Protein AF-A0A9P8PAL3-F1 (afdb_monomer)

Solvent-accessible surface area (backbone atoms only — not comparable to full-atom values): 11537 Å² total; per-residue (Å²): 119,68,70,62,53,53,51,51,52,53,50,53,52,49,52,54,52,50,57,54,46,51,50,51,43,52,73,67,60,60,75,54,56,71,68,57,58,47,66,70,38,88,43,77,62,54,35,51,52,51,54,45,50,53,52,44,52,53,52,49,54,52,50,51,50,33,51,74,74,56,79,32,81,82,66,77,48,72,63,56,58,52,51,52,49,45,50,52,51,50,52,50,51,54,49,52,50,49,45,65,73,63,59,70,60,51,68,70,56,55,50,52,51,48,52,50,50,49,33,71,76,64,38,94,79,68,70,67,93,69,55,70,74,80,64,69,82,70,77,81,74,82,73,91,73,83,87,84,90,81,91,80,84,84,83,88,81,81,80,76,85,85,83,79,89,78,79,90,80,80,91,76,86,77,84,78,81,88,83,136

Mean predicted aligned error: 18.33 Å

Foldseek 3Di:
DVVVVVVVVVVVVVVVVVVVVVCCCVVPVVPDDLVVLLVPDPDPLSNLVSVLVVLQVVLVVVVVVCVVVVVCPPVPDCSVVSNVVSVVSVVVSVVVVVCVVVVPPPVVNVVVVVVVVCCVVVNPPDDPPDPPVVVPPDPPPPPPDDDDDDDDDDDDDDDDDDDDDDDDDDDDDDDDDDDD

Organism: NCBI:txid1378263

InterPro domains:
  IPR007146 Sas10/Utp3/C1D [PF04000] (6-92)
  IPR011082 Exosome-associated factor Rrp47/DNA strand repair C1D [PTHR15341] (1-173)

Structure (mmCIF, N/CA/C/O backbone):
data_AF-A0A9P8PAL3-F1
#
_entry.id   AF-A0A9P8PAL3-F1
#
loop_
_atom_site.group_PDB
_atom_site.id
_atom_site.type_symbol
_atom_site.label_atom_id
_atom_site.label_alt_id
_atom_site.label_comp_id
_atom_site.label_asym_id
_atom_site.label_entity_id
_atom_site.label_seq_id
_atom_site.pdbx_PDB_ins_code
_atom_site.Cartn_x
_atom_site.Cartn_y
_atom_site.Cartn_z
_atom_site.occupancy
_atom_site.B_iso_or_equiv
_atom_site.auth_seq_id
_atom_site.auth_comp_id
_atom_site.auth_asym_id
_atom_site.auth_atom_id
_atom_site.pdbx_PDB_model_num
ATOM 1 N N . MET A 1 1 ? -8.797 0.673 37.816 1.00 59.16 1 MET A N 1
ATOM 2 C CA . MET A 1 1 ? -8.579 2.055 37.326 1.00 59.16 1 MET A CA 1
ATOM 3 C C . MET A 1 1 ? -7.405 2.138 36.347 1.00 59.16 1 MET A C 1
ATOM 5 O O . MET A 1 1 ? -7.424 3.011 35.492 1.00 59.16 1 MET A O 1
ATOM 9 N N . ASP A 1 2 ? -6.435 1.217 36.385 1.00 72.19 2 ASP A N 1
ATOM 10 C CA . ASP A 1 2 ? -5.271 1.261 35.479 1.00 72.19 2 ASP A CA 1
ATOM 11 C C . ASP A 1 2 ? -5.587 0.936 34.008 1.00 72.19 2 ASP A C 1
ATOM 13 O O . ASP A 1 2 ? -5.023 1.546 33.100 1.00 72.19 2 ASP A O 1
ATOM 17 N N . GLU A 1 3 ? -6.542 0.038 33.745 1.00 82.31 3 GLU A N 1
ATOM 18 C CA . GLU A 1 3 ? -6.944 -0.328 32.375 1.00 82.31 3 GLU A CA 1
ATOM 19 C C . GLU A 1 3 ? -7.619 0.822 31.617 1.00 82.31 3 GLU A C 1
ATOM 21 O O . GLU A 1 3 ? -7.466 0.963 30.407 1.00 82.31 3 GLU A O 1
ATOM 26 N N . THR A 1 4 ? -8.340 1.701 32.314 1.00 90.69 4 THR A N 1
ATOM 27 C CA . THR A 1 4 ? -8.970 2.858 31.667 1.00 90.69 4 THR A CA 1
ATOM 28 C C . THR A 1 4 ? -7.939 3.905 31.257 1.00 90.69 4 THR A C 1
ATOM 30 O O . THR A 1 4 ? -8.101 4.560 30.230 1.00 90.69 4 THR A O 1
ATOM 33 N N . GLU A 1 5 ? -6.855 4.044 32.019 1.00 93.00 5 GLU A N 1
ATOM 34 C CA . GLU A 1 5 ? -5.775 4.979 31.700 1.00 93.00 5 GLU A CA 1
ATOM 35 C C . GLU A 1 5 ? -4.904 4.480 30.541 1.00 93.00 5 GLU A C 1
ATOM 37 O O . GLU A 1 5 ? -4.492 5.272 29.690 1.00 93.00 5 GLU A O 1
ATOM 42 N N . SER A 1 6 ? -4.664 3.169 30.437 1.00 92.44 6 SER A N 1
ATOM 43 C CA . SER A 1 6 ? -3.950 2.598 29.288 1.00 92.44 6 SER A CA 1
ATOM 44 C C . SER A 1 6 ? -4.743 2.751 27.985 1.00 92.44 6 SER A C 1
ATOM 46 O O . SER A 1 6 ? -4.180 3.166 26.969 1.00 92.44 6 SER A O 1
ATOM 48 N N . VAL A 1 7 ? -6.060 2.520 28.019 1.00 92.38 7 VAL A N 1
ATOM 49 C CA . VAL A 1 7 ? -6.948 2.719 26.861 1.00 92.38 7 VAL A CA 1
ATOM 50 C C . VAL A 1 7 ? -6.975 4.184 26.422 1.00 92.38 7 VAL A C 1
ATOM 52 O O . VAL A 1 7 ? -6.843 4.462 25.229 1.00 92.38 7 VAL A O 1
ATOM 55 N N . LYS A 1 8 ? -7.067 5.139 27.359 1.00 93.62 8 LYS A N 1
ATOM 56 C CA . LYS A 1 8 ? -7.008 6.578 27.038 1.00 93.62 8 LYS A CA 1
ATOM 57 C C . LYS A 1 8 ? -5.701 6.964 26.345 1.00 93.62 8 LYS A C 1
ATOM 59 O O . LYS A 1 8 ? -5.730 7.723 25.378 1.00 93.62 8 LYS A O 1
ATOM 64 N N . LYS A 1 9 ? -4.561 6.425 26.794 1.00 95.38 9 LYS A N 1
ATOM 65 C CA . LYS A 1 9 ? -3.254 6.668 26.157 1.00 95.38 9 LYS A CA 1
ATOM 66 C C . LYS A 1 9 ? -3.204 6.133 24.726 1.00 95.38 9 LYS A C 1
ATOM 68 O O . LYS A 1 9 ? -2.726 6.834 23.836 1.00 95.38 9 LYS A O 1
ATOM 73 N N . LEU A 1 10 ? -3.724 4.926 24.490 1.00 93.12 10 LEU A N 1
ATOM 74 C CA . LEU A 1 10 ? -3.817 4.349 23.144 1.00 93.12 10 LEU A CA 1
ATOM 75 C C . LEU A 1 10 ? -4.715 5.187 22.231 1.00 93.12 10 LEU A C 1
ATOM 77 O O . LEU A 1 10 ? -4.342 5.452 21.090 1.00 93.12 10 LEU A O 1
ATOM 81 N N . LEU A 1 11 ? -5.857 5.655 22.739 1.00 93.31 11 LEU A N 1
ATOM 82 C CA . LEU A 1 11 ? -6.771 6.510 21.984 1.00 93.31 11 LEU A CA 1
ATOM 83 C C . LEU A 1 11 ? -6.125 7.853 21.622 1.00 93.31 11 LEU A C 1
ATOM 85 O O . LEU A 1 11 ? -6.210 8.280 20.474 1.00 93.31 11 LEU A O 1
ATOM 89 N N . ALA A 1 12 ? -5.431 8.488 22.571 1.00 95.50 12 ALA A N 1
ATOM 90 C CA . ALA A 1 12 ? -4.701 9.729 22.322 1.00 95.50 12 ALA A CA 1
ATOM 91 C C . ALA A 1 12 ? -3.599 9.538 21.265 1.00 95.50 12 ALA A C 1
ATOM 93 O O . ALA A 1 12 ? -3.444 10.367 20.369 1.00 95.50 12 ALA A O 1
ATOM 94 N N . SER A 1 13 ? -2.867 8.420 21.330 1.00 95.81 13 SER A N 1
ATOM 95 C CA . SER A 1 13 ? -1.859 8.071 20.325 1.00 95.81 13 SER A CA 1
ATOM 96 C C . SER A 1 13 ? -2.473 7.829 18.946 1.00 95.81 13 SER A C 1
ATOM 98 O O . SER A 1 13 ? -1.900 8.260 17.948 1.00 95.81 13 SER A O 1
ATOM 100 N N . LEU A 1 14 ? -3.617 7.140 18.877 1.00 92.94 14 LEU A N 1
ATOM 101 C CA . LEU A 1 14 ? -4.313 6.869 17.621 1.00 92.94 14 LEU A CA 1
ATOM 102 C C . LEU A 1 14 ? -4.843 8.161 16.995 1.00 92.94 14 LEU A C 1
ATOM 104 O O . LEU A 1 14 ? -4.612 8.383 15.812 1.00 92.94 14 LEU A O 1
ATOM 108 N N . SER A 1 15 ? -5.493 9.021 17.785 1.00 94.81 15 SER A N 1
ATOM 109 C CA . SER A 1 15 ? -5.998 10.321 17.323 1.00 94.81 15 SER A CA 1
ATOM 110 C C . SER A 1 15 ? -4.875 11.156 16.722 1.00 94.81 15 SER A C 1
ATOM 112 O O . SER A 1 15 ? -4.973 11.578 15.577 1.00 94.81 15 SER A O 1
ATOM 114 N N . ARG A 1 16 ? -3.758 11.298 17.448 1.00 96.62 16 ARG A N 1
ATOM 115 C CA . ARG A 1 16 ? -2.595 12.039 16.954 1.00 96.62 16 ARG A CA 1
ATOM 116 C C . ARG A 1 16 ? -2.033 11.438 15.665 1.00 96.62 16 ARG A C 1
ATOM 118 O O . ARG A 1 16 ? -1.693 12.172 14.746 1.00 96.62 16 ARG A O 1
ATOM 125 N N . GLY A 1 17 ? -1.952 10.109 15.588 1.00 94.56 17 GLY A N 1
ATOM 126 C CA . GLY A 1 17 ? -1.498 9.417 14.383 1.00 94.56 17 GLY A CA 1
ATOM 127 C C . GLY A 1 17 ? -2.410 9.651 13.174 1.00 94.56 17 GLY A C 1
ATOM 128 O O . GLY A 1 17 ? -1.910 9.802 12.062 1.00 94.56 17 GLY A O 1
ATOM 129 N N . ILE A 1 18 ? -3.729 9.716 13.383 1.00 93.94 18 ILE A N 1
ATOM 130 C CA . ILE A 1 18 ? -4.704 10.035 12.331 1.00 93.94 18 ILE A CA 1
ATOM 131 C C . ILE A 1 18 ? -4.575 11.500 11.900 1.00 93.94 18 ILE A C 1
ATOM 133 O O . ILE A 1 18 ? -4.527 11.753 10.700 1.00 93.94 18 ILE A O 1
ATOM 137 N N . ASP A 1 19 ? -4.442 12.440 12.841 1.00 95.06 19 ASP A N 1
ATOM 138 C CA . ASP A 1 19 ? -4.274 13.869 12.535 1.00 95.06 19 ASP A CA 1
ATOM 139 C C . ASP A 1 19 ? -3.008 14.127 11.703 1.00 95.06 19 ASP A C 1
ATOM 141 O O . ASP A 1 19 ? -3.013 14.910 10.750 1.00 95.06 19 ASP A O 1
ATOM 145 N N . ASP A 1 20 ? -1.903 13.465 12.050 1.00 94.50 20 ASP A N 1
ATOM 146 C CA . ASP A 1 20 ? -0.639 13.592 11.324 1.00 94.50 20 ASP A CA 1
ATOM 147 C C . ASP A 1 20 ? -0.715 12.921 9.942 1.00 94.50 20 ASP A C 1
ATOM 149 O O . ASP A 1 20 ? -0.230 13.477 8.953 1.00 94.50 20 ASP A O 1
ATOM 153 N N . LEU A 1 21 ? -1.389 11.769 9.835 1.00 92.31 21 LEU A N 1
ATOM 154 C CA . LEU A 1 21 ? -1.635 11.113 8.552 1.00 92.31 21 LEU A CA 1
ATOM 155 C C . LEU A 1 21 ? -2.516 11.969 7.635 1.00 92.31 21 LEU A C 1
ATOM 157 O O . LEU A 1 21 ? -2.213 12.102 6.452 1.00 92.31 21 LEU A O 1
ATOM 161 N N . GLU A 1 22 ? -3.581 12.568 8.166 1.00 91.94 22 GLU A N 1
ATOM 162 C CA . GLU A 1 22 ? -4.486 13.430 7.408 1.00 91.94 22 GLU A CA 1
ATOM 163 C C . GLU A 1 22 ? -3.750 14.639 6.825 1.00 91.94 22 GLU A C 1
ATOM 165 O O . GLU A 1 22 ? -3.942 14.962 5.649 1.00 91.94 22 GLU A O 1
ATOM 170 N N . LYS A 1 23 ? -2.868 15.271 7.612 1.00 92.94 23 LYS A N 1
ATOM 171 C CA . LYS A 1 23 ? -2.018 16.369 7.132 1.00 92.94 23 LYS A CA 1
ATOM 172 C C . LYS A 1 23 ? -1.157 15.918 5.958 1.00 92.94 23 LYS A C 1
ATOM 174 O O . LYS A 1 23 ? -1.263 16.522 4.897 1.00 92.94 23 LYS A O 1
ATOM 179 N N . ASN A 1 24 ? -0.390 14.838 6.123 1.00 90.19 24 ASN A N 1
ATOM 180 C CA . ASN A 1 24 ? 0.538 14.347 5.099 1.00 90.19 24 ASN A CA 1
ATOM 181 C C . ASN A 1 24 ? -0.188 13.916 3.817 1.00 90.19 24 ASN A C 1
ATOM 183 O O . ASN A 1 24 ? 0.227 14.240 2.706 1.00 90.19 24 ASN A O 1
ATOM 187 N N . VAL A 1 25 ? -1.316 13.214 3.950 1.00 88.25 25 VAL A N 1
ATOM 188 C CA . VAL A 1 25 ? -2.098 12.756 2.796 1.00 88.25 25 VAL A CA 1
ATOM 189 C C . VAL A 1 25 ? -2.684 13.945 2.029 1.00 88.25 25 VAL A C 1
ATOM 191 O O . VAL A 1 25 ? -2.614 13.973 0.800 1.00 88.25 25 VAL A O 1
ATOM 194 N N . LYS A 1 26 ? -3.211 14.963 2.719 1.00 87.38 26 LYS A N 1
ATOM 195 C CA . LYS A 1 26 ? -3.712 16.177 2.057 1.00 87.38 26 LYS A CA 1
ATOM 196 C C . LYS A 1 26 ? -2.592 17.003 1.427 1.00 87.38 26 LYS A C 1
ATOM 198 O O . LYS A 1 26 ? -2.783 17.525 0.333 1.00 87.38 26 LYS A O 1
ATOM 203 N N . SER A 1 27 ? -1.454 17.129 2.108 1.00 86.19 27 SER A N 1
ATOM 204 C CA . SER A 1 27 ? -0.353 17.987 1.672 1.00 86.19 27 SER A CA 1
ATOM 205 C C . SER A 1 27 ? 0.543 17.369 0.613 1.00 86.19 27 SER A C 1
ATOM 207 O O . SER A 1 27 ? 1.262 18.119 -0.023 1.00 86.19 27 SER A O 1
ATOM 209 N N . GLU A 1 28 ? 0.557 16.047 0.439 1.00 81.00 28 GLU A N 1
ATOM 210 C CA . GLU A 1 28 ? 1.462 15.383 -0.513 1.00 81.00 28 GLU A CA 1
ATOM 211 C C . GLU A 1 28 ? 0.711 14.535 -1.542 1.00 81.00 28 GLU A C 1
ATOM 213 O O . GLU A 1 28 ? 1.035 14.558 -2.727 1.00 81.00 28 GLU A O 1
ATOM 218 N N . VAL A 1 29 ? -0.312 13.791 -1.112 1.00 78.56 29 VAL A N 1
ATOM 219 C CA . VAL A 1 29 ? -0.959 12.770 -1.952 1.00 78.56 29 VAL A CA 1
ATOM 220 C C . VAL A 1 29 ? -2.131 13.349 -2.744 1.00 78.56 29 VAL A C 1
ATOM 222 O O . VAL A 1 29 ? -2.279 13.035 -3.921 1.00 78.56 29 VAL A O 1
ATOM 225 N N . PHE A 1 30 ? -2.950 14.208 -2.130 1.00 79.75 30 PHE A N 1
ATOM 226 C CA . PHE A 1 30 ? -4.176 14.743 -2.741 1.00 79.75 30 PHE A CA 1
ATOM 227 C C . PHE A 1 30 ? -4.039 16.121 -3.398 1.00 79.75 30 PHE A C 1
ATOM 229 O O . PHE A 1 30 ? -5.047 16.672 -3.835 1.00 79.75 30 PHE A O 1
ATOM 236 N N . ILE A 1 31 ? -2.828 16.679 -3.521 1.00 82.31 31 ILE A N 1
ATOM 237 C CA . ILE A 1 31 ? -2.638 17.944 -4.259 1.00 82.31 31 ILE A CA 1
ATOM 238 C C . ILE A 1 31 ? -3.076 17.781 -5.722 1.00 82.31 31 ILE A C 1
ATOM 240 O O . ILE A 1 31 ? -3.625 18.703 -6.323 1.00 82.31 31 ILE A O 1
ATOM 244 N N . ARG A 1 32 ? -2.816 16.603 -6.296 1.00 82.94 32 ARG A N 1
ATOM 245 C CA . ARG A 1 32 ? -3.013 16.298 -7.713 1.00 82.94 32 ARG A CA 1
ATOM 246 C C . ARG A 1 32 ? -3.673 14.945 -7.890 1.00 82.94 32 ARG A C 1
ATOM 248 O O . ARG A 1 32 ? -3.686 14.105 -6.989 1.00 82.94 32 ARG A O 1
ATOM 255 N N . SER A 1 33 ? -4.224 14.723 -9.078 1.00 87.31 33 SER A N 1
ATOM 256 C CA . SER A 1 33 ? -4.799 13.421 -9.410 1.00 87.31 33 SER A CA 1
ATOM 257 C C . SER A 1 33 ? -3.701 12.362 -9.566 1.00 87.31 33 SER A C 1
ATOM 259 O O . SER A 1 33 ? -2.598 12.653 -10.028 1.00 87.31 33 SER A O 1
ATOM 261 N N . LEU A 1 34 ? -4.012 11.099 -9.255 1.00 86.62 34 LEU A N 1
ATOM 262 C CA . LEU A 1 34 ? -3.090 9.981 -9.498 1.00 86.62 34 LEU A CA 1
ATOM 263 C C . LEU A 1 34 ? -2.631 9.928 -10.965 1.00 86.62 34 LEU A C 1
ATOM 265 O O . LEU A 1 34 ? -1.478 9.611 -11.241 1.00 86.62 34 LEU A O 1
ATOM 269 N N . LEU A 1 35 ? -3.528 10.248 -11.903 1.00 88.12 35 LEU A N 1
ATOM 270 C CA . LEU A 1 35 ? -3.212 10.243 -13.329 1.00 88.12 35 LEU A CA 1
ATOM 271 C C . LEU A 1 35 ? -2.110 11.256 -13.663 1.00 88.12 35 LEU A C 1
ATOM 273 O O . LEU A 1 35 ? -1.214 10.938 -14.438 1.00 88.12 35 LEU A O 1
ATOM 277 N N . GLU A 1 36 ? -2.153 12.436 -13.048 1.00 89.69 36 GLU A N 1
ATOM 278 C CA . GLU A 1 36 ? -1.153 13.490 -13.223 1.00 89.69 36 GLU A CA 1
ATOM 279 C C . GLU A 1 36 ? 0.218 13.043 -12.697 1.00 89.69 36 GLU A C 1
ATOM 281 O O . GLU A 1 36 ? 1.196 13.069 -13.442 1.00 89.69 36 GLU A O 1
ATOM 286 N N . HIS A 1 37 ? 0.277 12.488 -11.481 1.00 87.62 37 HIS A N 1
ATOM 287 C CA . HIS A 1 37 ? 1.521 11.933 -10.929 1.00 87.62 37 HIS A CA 1
ATOM 288 C C . HIS A 1 37 ? 2.111 10.809 -11.799 1.00 87.62 37 HIS A C 1
ATOM 290 O O . HIS A 1 37 ? 3.323 10.721 -11.991 1.00 87.62 37 HIS A O 1
ATOM 296 N N . VAL A 1 38 ? 1.262 9.946 -12.363 1.00 89.88 38 VAL A N 1
ATOM 297 C CA . VAL A 1 38 ? 1.700 8.856 -13.250 1.00 89.88 38 VAL A CA 1
ATOM 298 C C . VAL A 1 38 ? 2.186 9.378 -14.607 1.00 89.88 38 VAL A C 1
ATOM 300 O O . VA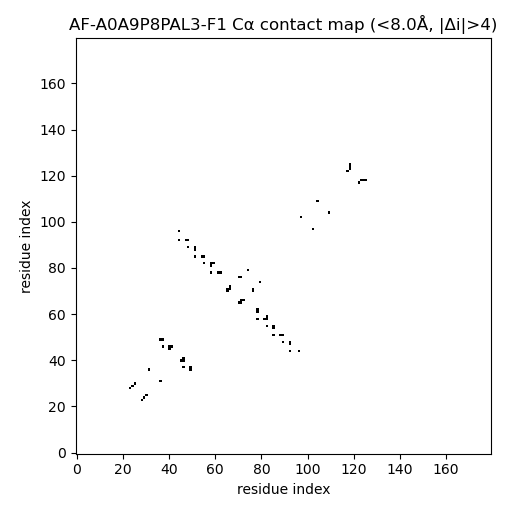L A 1 38 ? 3.052 8.752 -15.224 1.00 89.88 38 VAL A O 1
ATOM 303 N N . GLN A 1 39 ? 1.647 10.497 -15.097 1.00 91.06 39 GLN A N 1
ATOM 304 C CA . GLN A 1 39 ? 2.125 11.128 -16.328 1.00 91.06 39 GLN A CA 1
ATOM 305 C C . GLN A 1 39 ? 3.493 11.791 -16.145 1.00 91.06 39 GLN A C 1
ATOM 307 O O . GLN A 1 39 ? 4.315 11.717 -17.056 1.00 91.06 39 GLN A O 1
ATOM 312 N N . GLU A 1 40 ? 3.762 12.369 -14.973 1.00 89.44 40 GLU A N 1
ATOM 313 C CA . GLU A 1 40 ? 5.055 12.987 -14.642 1.00 89.44 40 GLU A CA 1
ATOM 314 C C . GLU A 1 40 ? 6.172 11.963 -14.379 1.00 89.44 40 GLU A C 1
ATOM 316 O O . GLU A 1 40 ? 7.355 12.272 -14.549 1.00 89.44 40 GLU A O 1
ATOM 321 N N . ALA A 1 41 ? 5.814 10.736 -13.992 1.00 89.25 41 ALA A N 1
ATOM 322 C CA . ALA A 1 41 ? 6.770 9.661 -13.755 1.00 89.25 41 ALA A CA 1
ATOM 323 C C . ALA A 1 41 ? 7.563 9.317 -15.030 1.00 89.25 41 ALA A C 1
ATOM 325 O O . ALA A 1 41 ? 7.009 8.934 -16.069 1.00 89.25 41 ALA A O 1
ATOM 326 N N . LYS A 1 42 ? 8.892 9.412 -14.927 1.00 89.88 42 LYS A N 1
ATOM 327 C CA . LYS A 1 42 ? 9.829 9.317 -16.056 1.00 89.88 42 LYS A CA 1
ATOM 328 C C . LYS A 1 42 ? 10.098 7.875 -16.444 1.00 89.88 42 LYS A C 1
ATOM 330 O O . LYS A 1 42 ? 10.329 7.578 -17.615 1.00 89.88 42 LYS A O 1
ATOM 335 N N . SER A 1 43 ? 10.078 6.972 -15.467 1.00 91.00 43 SER A N 1
ATOM 336 C CA . SER A 1 43 ? 10.345 5.555 -15.688 1.00 91.00 43 SER A CA 1
ATOM 337 C C . SER A 1 43 ? 9.106 4.683 -15.441 1.00 91.00 43 SER A C 1
ATOM 339 O O . SER A 1 43 ? 8.278 4.995 -14.586 1.00 91.00 43 SER A O 1
ATOM 341 N N . PRO A 1 44 ? 8.959 3.547 -16.153 1.00 91.31 44 PRO A N 1
ATOM 342 C CA . PRO A 1 44 ? 7.890 2.586 -15.867 1.00 91.31 44 PRO A CA 1
ATOM 343 C C . PRO A 1 44 ? 7.920 2.071 -14.426 1.00 91.31 44 PRO A C 1
ATOM 345 O O . PRO A 1 44 ? 6.883 1.728 -13.869 1.00 91.31 44 PRO A O 1
ATOM 348 N N . LEU A 1 45 ? 9.108 2.029 -13.826 1.00 91.31 45 LEU A N 1
ATOM 349 C CA . LEU A 1 45 ? 9.303 1.597 -12.453 1.00 91.31 45 LEU A CA 1
ATOM 350 C C . LEU A 1 45 ? 8.738 2.618 -11.455 1.00 91.31 45 LEU A C 1
ATOM 352 O O . LEU A 1 45 ? 7.953 2.235 -10.599 1.00 91.31 45 LEU A O 1
ATOM 356 N N . GLU A 1 46 ? 9.019 3.912 -11.648 1.00 91.44 46 GLU A N 1
ATOM 357 C CA . GLU A 1 46 ? 8.413 4.986 -10.843 1.00 91.44 46 GLU A CA 1
ATOM 358 C C . GLU A 1 46 ? 6.880 4.948 -10.901 1.00 91.44 46 GLU A C 1
ATOM 360 O O . GLU A 1 46 ? 6.212 5.149 -9.889 1.00 91.44 46 GLU A O 1
ATOM 365 N N . LYS A 1 47 ? 6.304 4.633 -12.071 1.00 93.75 47 LYS A N 1
ATOM 366 C CA . LYS A 1 47 ? 4.848 4.456 -12.216 1.00 93.75 47 LYS A CA 1
ATOM 367 C C . LYS A 1 47 ? 4.336 3.304 -11.356 1.00 93.75 47 LYS A C 1
ATOM 369 O O . LYS A 1 47 ? 3.323 3.449 -10.678 1.00 93.75 47 LYS A O 1
ATOM 374 N N . VAL A 1 48 ? 5.024 2.162 -11.385 1.00 94.62 48 VAL A N 1
ATOM 375 C CA . VAL A 1 48 ? 4.670 0.988 -10.573 1.00 94.62 48 VAL A CA 1
ATOM 376 C C . VAL A 1 48 ? 4.764 1.307 -9.082 1.00 94.62 48 VAL A C 1
ATOM 378 O O . VAL A 1 48 ? 3.861 0.933 -8.335 1.00 94.62 48 VAL A O 1
ATOM 381 N N . ASP A 1 49 ? 5.796 2.031 -8.654 1.00 92.50 49 ASP A N 1
ATOM 382 C CA . ASP A 1 49 ? 5.957 2.436 -7.256 1.00 92.50 49 ASP A CA 1
ATOM 383 C C . ASP A 1 49 ? 4.832 3.366 -6.801 1.00 92.50 49 ASP A C 1
ATOM 385 O O . ASP A 1 49 ? 4.243 3.144 -5.743 1.00 92.50 49 ASP A O 1
ATOM 389 N N . LEU A 1 50 ? 4.453 4.341 -7.631 1.00 92.88 50 LEU A N 1
ATOM 390 C CA . LEU A 1 50 ? 3.283 5.191 -7.401 1.00 92.88 50 LEU A CA 1
ATOM 391 C C . LEU A 1 50 ? 2.005 4.361 -7.212 1.00 92.88 50 LEU A C 1
ATOM 393 O O . LEU A 1 50 ? 1.319 4.516 -6.201 1.00 92.88 50 LEU A O 1
ATOM 397 N N . TYR A 1 51 ? 1.702 3.435 -8.126 1.00 94.19 51 TYR A N 1
ATOM 398 C CA . TYR A 1 51 ? 0.519 2.575 -8.000 1.00 94.19 51 TYR A CA 1
ATOM 399 C C . TYR A 1 51 ? 0.549 1.705 -6.739 1.00 94.19 51 TYR A C 1
ATOM 401 O O . TYR A 1 51 ? -0.463 1.592 -6.044 1.00 94.19 51 TYR A O 1
ATOM 409 N N . ASN A 1 52 ? 1.703 1.118 -6.419 1.00 95.12 52 ASN A N 1
ATOM 410 C CA . ASN A 1 52 ? 1.878 0.297 -5.225 1.00 95.12 52 ASN A CA 1
ATOM 411 C C . ASN A 1 52 ? 1.682 1.112 -3.941 1.00 95.12 52 ASN A C 1
ATOM 413 O O . ASN A 1 52 ? 1.014 0.640 -3.022 1.00 95.12 52 ASN A O 1
ATOM 417 N N . ASN A 1 53 ? 2.210 2.338 -3.889 1.00 92.56 53 ASN A N 1
ATOM 418 C CA . ASN A 1 53 ? 2.064 3.231 -2.742 1.00 92.56 53 ASN A CA 1
ATOM 419 C C . ASN A 1 53 ? 0.600 3.617 -2.517 1.00 92.56 53 ASN A C 1
ATOM 421 O O . ASN A 1 53 ? 0.100 3.504 -1.399 1.00 92.56 53 ASN A O 1
ATOM 425 N N . TYR A 1 54 ? -0.121 3.994 -3.576 1.00 92.81 54 TYR A N 1
ATOM 426 C CA . TYR A 1 54 ? -1.549 4.309 -3.475 1.00 92.81 54 TYR A CA 1
ATOM 427 C C . TYR A 1 54 ? -2.365 3.095 -3.023 1.00 92.81 54 TYR A C 1
ATOM 429 O O . TYR A 1 54 ? -3.176 3.202 -2.101 1.00 92.81 54 TYR A O 1
ATOM 437 N N . ALA A 1 55 ? -2.124 1.924 -3.619 1.00 95.06 55 ALA A N 1
ATOM 438 C CA . ALA A 1 55 ? -2.800 0.691 -3.225 1.00 95.06 55 ALA A CA 1
ATOM 439 C C . ALA A 1 55 ? -2.518 0.328 -1.757 1.00 95.06 55 ALA A C 1
ATOM 441 O O . ALA A 1 55 ? -3.434 -0.067 -1.033 1.00 95.06 55 ALA A O 1
ATOM 442 N N . TYR A 1 56 ? -1.275 0.509 -1.299 1.00 95.06 56 TYR A N 1
ATOM 443 C CA . TYR A 1 56 ? -0.885 0.284 0.090 1.00 95.06 56 TYR A CA 1
ATOM 444 C C . TYR A 1 56 ? -1.610 1.223 1.053 1.00 95.06 56 TYR A C 1
ATOM 446 O O . TYR A 1 56 ? -2.166 0.753 2.046 1.00 95.06 56 TYR A O 1
ATOM 454 N N . VAL A 1 57 ? -1.644 2.526 0.761 1.00 93.06 57 VAL A N 1
ATOM 455 C CA . VAL A 1 57 ? -2.320 3.523 1.605 1.00 93.06 57 VAL A CA 1
ATOM 456 C C . VAL A 1 57 ? -3.812 3.210 1.712 1.00 93.06 57 VAL A C 1
ATOM 458 O O . VAL A 1 57 ? -4.338 3.142 2.820 1.00 93.06 57 VAL A O 1
ATOM 461 N N . ILE A 1 58 ? -4.482 2.935 0.589 1.00 93.81 58 ILE A N 1
ATOM 462 C CA . ILE A 1 58 ? -5.918 2.620 0.568 1.00 93.81 58 ILE A CA 1
ATOM 463 C C . ILE A 1 58 ? -6.211 1.343 1.366 1.00 93.81 58 ILE A C 1
ATOM 465 O O . ILE A 1 58 ? -7.079 1.347 2.241 1.00 93.81 58 ILE A O 1
ATOM 469 N N . ALA A 1 59 ? -5.473 0.258 1.110 1.00 95.94 59 ALA A N 1
ATOM 470 C CA . ALA A 1 59 ? -5.670 -1.006 1.818 1.00 95.94 59 ALA A CA 1
ATOM 471 C C . ALA A 1 59 ? -5.384 -0.874 3.325 1.00 95.94 59 ALA A C 1
ATOM 473 O O . ALA A 1 59 ? -6.102 -1.447 4.144 1.00 95.94 59 ALA A O 1
ATOM 474 N N . SER A 1 60 ? -4.372 -0.087 3.699 1.00 94.56 60 SER A N 1
ATOM 475 C CA . SER A 1 60 ? -4.003 0.150 5.099 1.00 94.56 60 SER A CA 1
ATOM 476 C C . SER A 1 60 ? -5.046 0.986 5.836 1.00 94.56 60 SER A C 1
ATOM 478 O O . SER A 1 60 ? -5.450 0.620 6.936 1.00 94.56 60 SER A O 1
ATOM 480 N N . LEU A 1 61 ? -5.535 2.070 5.226 1.00 93.81 61 LEU A N 1
ATOM 481 C CA . LEU A 1 61 ? -6.603 2.896 5.795 1.00 93.81 61 LEU A CA 1
ATOM 482 C C . LEU A 1 61 ? -7.885 2.087 5.996 1.00 93.81 61 LEU A C 1
ATOM 484 O O . LEU A 1 61 ? -8.510 2.157 7.054 1.00 93.81 61 LEU A O 1
ATOM 488 N N . TYR A 1 62 ? -8.242 1.265 5.011 1.00 94.75 62 TYR A N 1
ATOM 489 C CA . TYR A 1 62 ? -9.402 0.393 5.123 1.00 94.75 62 TYR A CA 1
ATOM 490 C C . TYR A 1 62 ? -9.214 -0.682 6.203 1.00 94.75 62 TYR A C 1
ATOM 492 O O . TYR A 1 62 ? -10.131 -0.959 6.973 1.00 94.75 62 TYR A O 1
ATOM 500 N N . PHE A 1 63 ? -8.011 -1.244 6.340 1.00 94.81 63 PHE A N 1
ATOM 501 C CA . PHE A 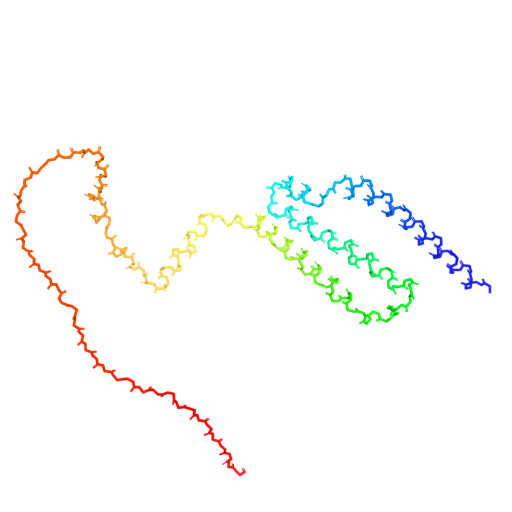1 63 ? -7.695 -2.152 7.443 1.00 94.81 63 PHE A CA 1
ATOM 502 C C . PHE A 1 63 ? -7.843 -1.480 8.817 1.00 94.81 63 PHE A C 1
ATOM 504 O O . PHE A 1 63 ? -8.423 -2.082 9.722 1.00 94.81 63 PHE A O 1
ATOM 511 N N . VAL A 1 64 ? -7.367 -0.238 8.973 1.00 93.00 64 VAL A N 1
ATOM 512 C CA . VAL A 1 64 ? -7.536 0.542 10.210 1.00 93.00 64 VAL A CA 1
ATOM 513 C C . VAL A 1 64 ? -9.017 0.772 10.507 1.00 93.00 64 VAL A C 1
ATOM 515 O O . VAL A 1 64 ? -9.440 0.508 11.629 1.00 93.00 64 VAL A O 1
ATOM 518 N N . LEU A 1 65 ? -9.814 1.162 9.507 1.00 94.19 65 LEU A N 1
ATOM 519 C CA . LEU A 1 65 ? -11.264 1.332 9.647 1.00 94.19 65 LEU A CA 1
ATOM 520 C C . LEU A 1 65 ? -11.947 0.050 10.150 1.00 94.19 65 LEU A C 1
ATOM 522 O O . LEU A 1 65 ? -12.719 0.078 11.101 1.00 94.19 65 LEU A O 1
ATOM 526 N N . LEU A 1 66 ? -11.622 -1.104 9.567 1.00 94.12 66 LEU A N 1
ATOM 527 C CA . LEU A 1 66 ? -12.187 -2.387 9.996 1.00 94.12 66 LEU A CA 1
ATOM 528 C C . LEU A 1 66 ? -11.786 -2.768 11.429 1.00 94.12 66 LEU A C 1
ATOM 530 O O . LEU A 1 66 ? -12.530 -3.463 12.131 1.00 94.12 66 LEU A O 1
ATOM 534 N N . LYS A 1 67 ? -10.595 -2.348 11.868 1.00 91.38 67 LYS A N 1
ATOM 535 C CA . LYS A 1 67 ? -10.116 -2.565 13.235 1.00 91.38 67 LYS A CA 1
ATOM 536 C C . LYS A 1 67 ? -10.823 -1.664 14.237 1.00 91.38 67 LYS A C 1
ATOM 538 O O . LYS A 1 67 ? -11.189 -2.155 15.303 1.00 91.38 67 LYS A O 1
ATOM 543 N N . THR A 1 68 ? -11.044 -0.396 13.902 1.00 91.00 68 THR A N 1
ATOM 544 C CA . THR A 1 68 ? -11.720 0.565 14.784 1.00 91.00 68 THR A CA 1
ATOM 545 C C . THR A 1 68 ? -13.225 0.320 14.864 1.00 91.00 68 THR A C 1
ATOM 547 O O . THR A 1 68 ? -13.782 0.411 15.954 1.00 91.00 68 THR A O 1
ATOM 550 N N . SER A 1 69 ? -13.869 -0.096 13.768 1.00 90.50 69 SER A N 1
ATOM 551 C CA . SER A 1 69 ? -15.281 -0.515 13.757 1.00 90.50 69 SER A CA 1
ATOM 552 C C . SER A 1 69 ? -15.520 -1.863 14.450 1.00 90.50 69 SER A C 1
ATOM 554 O O . SER A 1 69 ? -16.653 -2.227 14.751 1.00 90.50 69 SER A O 1
ATOM 556 N N . GLY A 1 70 ? -14.458 -2.633 14.714 1.00 88.81 70 GLY A N 1
ATOM 557 C CA . GLY A 1 70 ? -14.542 -3.930 15.385 1.00 88.81 70 GLY A CA 1
ATOM 558 C C . GLY A 1 70 ? -15.017 -5.087 14.497 1.00 88.81 70 GLY A C 1
ATOM 559 O O . GLY A 1 70 ? -15.234 -6.183 15.015 1.00 88.81 70 GLY A O 1
ATOM 560 N N . GLU A 1 71 ? -15.132 -4.881 13.185 1.00 85.06 71 GLU A N 1
ATOM 561 C CA . GLU A 1 71 ? -15.533 -5.901 12.205 1.00 85.06 71 GLU A CA 1
ATOM 562 C C . GLU A 1 71 ? -14.422 -6.932 11.951 1.00 85.06 71 GLU A C 1
ATOM 564 O O . GLU A 1 71 ? -14.698 -8.092 11.658 1.00 85.06 71 GLU A O 1
ATOM 569 N N . ASN A 1 72 ? -13.149 -6.551 12.128 1.00 85.44 72 ASN A N 1
ATOM 570 C CA . ASN A 1 72 ? -12.004 -7.424 11.851 1.00 85.44 72 A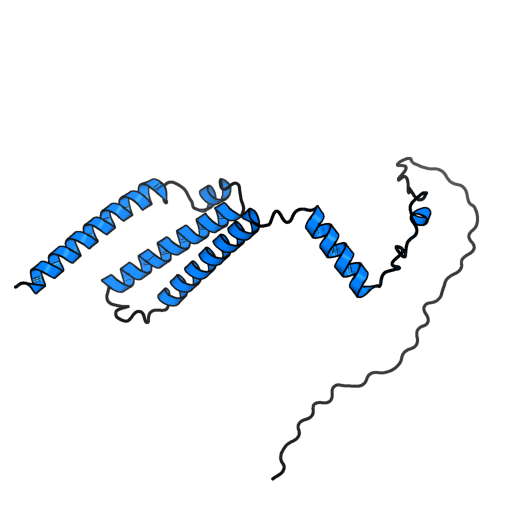SN A CA 1
ATOM 571 C C . ASN A 1 72 ? -11.149 -7.737 13.092 1.00 85.44 72 ASN A C 1
ATOM 573 O O . ASN A 1 72 ? -9.934 -7.517 13.108 1.00 85.44 72 ASN A O 1
ATOM 577 N N . LYS A 1 73 ? -11.748 -8.273 14.161 1.00 80.19 73 LYS A N 1
ATOM 578 C CA . LYS A 1 73 ? -11.019 -8.573 15.416 1.00 80.19 73 LYS A CA 1
ATOM 579 C C . LYS A 1 73 ? -9.888 -9.590 15.212 1.00 80.19 73 LYS A C 1
ATOM 581 O O . LYS A 1 73 ? -8.774 -9.356 15.674 1.00 80.19 73 LYS A O 1
ATOM 586 N N . LYS A 1 74 ? -10.145 -10.659 14.450 1.00 86.31 74 LYS A N 1
ATOM 587 C CA . LYS A 1 74 ? -9.230 -11.802 14.259 1.00 86.31 74 LYS A CA 1
ATOM 588 C C . LYS A 1 74 ? -8.397 -11.784 12.969 1.00 86.31 74 LYS A C 1
ATOM 590 O O . LYS A 1 74 ? -7.719 -12.762 12.689 1.00 86.31 74 LYS A O 1
ATOM 595 N N . ASN A 1 75 ? -8.398 -10.689 12.200 1.00 87.56 75 ASN A N 1
ATOM 596 C CA . ASN A 1 75 ? -7.741 -10.627 10.879 1.00 87.56 75 ASN A CA 1
ATOM 597 C C . ASN A 1 75 ? -8.319 -11.624 9.853 1.00 87.56 75 ASN A C 1
ATOM 599 O O . ASN A 1 75 ? -7.620 -12.045 8.939 1.00 87.56 75 ASN A O 1
ATOM 603 N N . GLU A 1 76 ? -9.588 -12.000 9.991 1.00 89.62 76 GLU A N 1
ATOM 604 C CA . GLU A 1 76 ? -10.268 -12.936 9.082 1.00 89.62 76 GLU A CA 1
ATOM 605 C C . GLU A 1 76 ? -10.850 -12.225 7.849 1.00 89.62 76 GLU A C 1
ATOM 607 O O . GLU A 1 76 ? -11.198 -12.868 6.861 1.00 89.62 76 GLU A O 1
ATOM 612 N N . HIS A 1 77 ? -10.936 -10.891 7.877 1.00 93.00 77 HIS A N 1
ATOM 613 C CA . HIS A 1 77 ? -11.482 -10.119 6.766 1.00 93.00 77 HIS A CA 1
ATOM 614 C C . HIS A 1 77 ? -10.603 -10.246 5.495 1.00 93.00 77 HIS A C 1
ATOM 616 O O . HIS A 1 77 ? -9.370 -10.164 5.602 1.00 93.00 77 HIS A O 1
ATOM 622 N N . PRO A 1 78 ? -11.193 -10.340 4.280 1.00 94.81 78 PRO A N 1
ATOM 623 C CA . PRO A 1 78 ? -10.462 -10.468 3.008 1.00 94.81 78 PRO A CA 1
ATOM 624 C C . PRO A 1 78 ? -9.411 -9.383 2.730 1.00 94.81 78 PRO A C 1
ATOM 626 O O . PRO A 1 78 ? -8.505 -9.587 1.928 1.00 94.81 78 PRO A O 1
ATOM 629 N N . ILE A 1 79 ? -9.464 -8.254 3.439 1.00 94.56 79 ILE A N 1
ATOM 630 C CA . ILE A 1 79 ? -8.444 -7.192 3.389 1.00 94.56 79 ILE A CA 1
ATOM 631 C C . ILE A 1 79 ? -7.018 -7.710 3.642 1.00 94.56 79 ILE A C 1
ATOM 633 O O . ILE A 1 79 ? -6.062 -7.167 3.100 1.00 94.56 79 ILE A O 1
ATOM 637 N N . MET A 1 80 ? -6.846 -8.791 4.411 1.00 94.38 80 MET A N 1
ATOM 638 C CA . MET A 1 80 ? -5.525 -9.400 4.604 1.00 94.38 80 MET A CA 1
ATOM 639 C C . MET A 1 80 ? -4.959 -9.978 3.300 1.00 94.38 80 MET A C 1
ATOM 641 O O . MET A 1 80 ? -3.751 -9.925 3.069 1.00 94.38 80 MET A O 1
ATOM 645 N N . GLN A 1 81 ? -5.822 -10.503 2.426 1.00 95.88 81 GLN A N 1
ATOM 646 C CA . GLN A 1 81 ? -5.426 -10.975 1.098 1.00 95.88 81 GLN A CA 1
ATOM 647 C C . GLN A 1 81 ? -4.981 -9.800 0.225 1.00 95.88 81 GLN A C 1
ATOM 649 O O . GLN A 1 81 ? -3.972 -9.904 -0.469 1.00 95.88 81 GLN A O 1
ATOM 654 N N . GLU A 1 82 ? -5.671 -8.664 0.325 1.00 95.62 82 GLU A N 1
ATOM 655 C CA . GLU A 1 82 ? -5.313 -7.431 -0.378 1.00 95.62 82 GLU A CA 1
ATOM 656 C C . GLU A 1 82 ? -3.967 -6.861 0.085 1.00 95.62 82 GLU A C 1
ATOM 658 O O . GLU A 1 82 ? -3.120 -6.529 -0.744 1.00 95.62 82 GLU A O 1
ATOM 663 N N . LEU A 1 83 ? -3.697 -6.845 1.392 1.00 95.94 83 LEU A N 1
ATOM 664 C CA . LEU A 1 83 ? -2.389 -6.444 1.923 1.00 95.94 83 LEU A CA 1
ATOM 665 C C . LEU A 1 83 ? -1.265 -7.377 1.442 1.00 95.94 83 LEU A C 1
ATOM 667 O O . LEU A 1 83 ? -0.200 -6.912 1.028 1.00 95.94 83 LEU A O 1
ATOM 671 N N . ASN A 1 84 ? -1.507 -8.691 1.427 1.00 96.69 84 ASN A N 1
ATOM 672 C CA . ASN A 1 84 ? -0.556 -9.664 0.881 1.00 96.69 84 ASN A CA 1
ATOM 673 C C . ASN A 1 84 ? -0.329 -9.468 -0.624 1.00 96.69 84 ASN A C 1
ATOM 675 O O . ASN A 1 84 ? 0.798 -9.602 -1.106 1.00 96.69 84 ASN A O 1
ATOM 679 N N . ARG A 1 85 ? -1.384 -9.118 -1.364 1.00 97.25 85 ARG A N 1
ATOM 680 C CA . ARG A 1 85 ? -1.313 -8.803 -2.789 1.00 97.25 85 ARG A CA 1
ATOM 681 C C . ARG A 1 85 ? -0.444 -7.570 -3.031 1.00 97.25 85 ARG A C 1
ATOM 683 O O . ARG A 1 85 ? 0.469 -7.639 -3.848 1.00 97.25 85 ARG A O 1
ATOM 690 N N . VAL A 1 86 ? -0.659 -6.484 -2.290 1.00 97.19 86 VAL A N 1
ATOM 691 C CA . VAL A 1 86 ? 0.170 -5.269 -2.382 1.00 97.19 86 VAL A CA 1
ATOM 692 C C . VAL A 1 86 ? 1.634 -5.575 -2.058 1.00 97.19 86 VAL A C 1
ATOM 694 O O . VAL A 1 86 ? 2.519 -5.206 -2.829 1.00 97.19 86 VAL A O 1
ATOM 697 N N . LYS A 1 87 ? 1.901 -6.330 -0.983 1.00 97.00 87 LYS A N 1
ATOM 698 C CA . LYS A 1 87 ? 3.259 -6.777 -0.633 1.00 97.00 87 LYS A CA 1
ATOM 699 C C . LYS A 1 87 ? 3.931 -7.523 -1.788 1.00 97.00 87 LYS A C 1
ATOM 701 O O . LYS A 1 87 ? 5.067 -7.215 -2.138 1.00 97.00 87 LYS A O 1
ATOM 706 N N . LEU A 1 88 ? 3.220 -8.458 -2.420 1.00 97.69 88 LEU A N 1
ATOM 707 C CA . LEU A 1 88 ? 3.729 -9.204 -3.570 1.00 97.69 88 LEU A CA 1
ATOM 708 C C . LEU A 1 88 ? 4.109 -8.283 -4.740 1.00 97.69 88 LEU A C 1
ATOM 710 O O . LEU A 1 88 ? 5.130 -8.516 -5.389 1.00 97.69 88 LEU A O 1
ATOM 714 N N . TYR A 1 89 ? 3.310 -7.253 -5.029 1.00 96.75 89 TYR A N 1
ATOM 715 C CA . TYR A 1 89 ? 3.616 -6.298 -6.098 1.00 96.75 89 TYR A CA 1
ATOM 716 C C . TYR A 1 89 ? 4.816 -5.406 -5.769 1.00 96.75 89 TYR A C 1
ATOM 718 O O . TYR A 1 89 ? 5.664 -5.204 -6.639 1.00 96.75 89 TYR A O 1
ATOM 726 N N . ILE A 1 90 ? 4.949 -4.962 -4.518 1.00 95.88 90 ILE A N 1
ATOM 727 C CA . ILE A 1 90 ? 6.134 -4.231 -4.047 1.00 95.88 90 ILE A CA 1
ATOM 728 C C . ILE A 1 90 ? 7.389 -5.107 -4.176 1.00 95.88 90 ILE A C 1
ATOM 730 O O . ILE A 1 90 ? 8.416 -4.659 -4.681 1.00 95.88 90 ILE A O 1
ATOM 734 N N . ASP A 1 91 ? 7.312 -6.381 -3.786 1.00 96.38 91 ASP A N 1
ATOM 735 C CA . ASP A 1 91 ? 8.441 -7.309 -3.899 1.00 96.38 91 ASP A CA 1
ATOM 736 C C . ASP A 1 91 ? 8.822 -7.576 -5.366 1.00 96.38 91 ASP A C 1
ATOM 738 O O . ASP A 1 91 ? 10.003 -7.716 -5.689 1.00 96.38 91 ASP A O 1
ATOM 742 N N . ARG A 1 92 ? 7.844 -7.612 -6.282 1.00 95.31 92 ARG A N 1
ATOM 743 C CA . ARG A 1 92 ? 8.101 -7.701 -7.730 1.00 95.31 92 ARG A CA 1
ATOM 744 C C . ARG A 1 92 ? 8.801 -6.451 -8.264 1.00 95.31 92 ARG A C 1
ATOM 746 O O . ARG A 1 92 ? 9.753 -6.600 -9.027 1.00 95.31 92 ARG A O 1
ATOM 753 N N . ALA A 1 93 ? 8.376 -5.258 -7.847 1.00 93.94 93 ALA A N 1
ATOM 754 C CA . ALA A 1 93 ? 9.021 -4.001 -8.229 1.00 93.94 93 ALA A CA 1
ATOM 755 C C . ALA A 1 93 ? 10.484 -3.959 -7.752 1.00 93.94 93 ALA A C 1
ATOM 757 O O . ALA A 1 93 ? 11.393 -3.743 -8.551 1.00 93.94 93 ALA A O 1
ATOM 758 N N . LYS A 1 94 ? 10.736 -4.334 -6.491 1.00 93.81 94 LYS A N 1
ATOM 759 C CA . LYS A 1 94 ? 12.094 -4.437 -5.926 1.00 93.81 94 LYS A CA 1
ATOM 760 C C . LYS A 1 94 ? 12.979 -5.441 -6.663 1.00 93.81 94 LYS A C 1
ATOM 762 O O . LYS A 1 94 ? 14.159 -5.182 -6.884 1.00 93.81 94 LYS A O 1
ATOM 767 N N . LYS A 1 95 ? 12.432 -6.592 -7.067 1.00 92.62 95 LYS A N 1
ATOM 768 C CA . LYS A 1 95 ? 13.172 -7.563 -7.890 1.00 92.62 95 LYS A CA 1
ATOM 769 C C . LYS A 1 95 ? 13.519 -6.985 -9.261 1.00 92.62 95 LYS A C 1
ATOM 771 O O . LYS A 1 95 ? 14.643 -7.163 -9.715 1.00 92.62 95 LYS A O 1
ATOM 776 N N . ALA A 1 96 ? 12.590 -6.275 -9.902 1.00 90.19 96 ALA A N 1
ATOM 777 C CA . ALA A 1 96 ? 12.847 -5.613 -11.180 1.00 90.19 96 ALA A CA 1
ATOM 778 C C . ALA A 1 96 ? 13.939 -4.536 -11.056 1.00 90.19 96 ALA A C 1
ATOM 780 O O . ALA A 1 96 ? 14.822 -4.454 -11.908 1.00 90.19 96 ALA A O 1
ATOM 781 N N . GLU A 1 97 ? 13.946 -3.771 -9.963 1.00 89.75 97 GLU A N 1
ATOM 782 C CA . GLU A 1 97 ? 15.041 -2.855 -9.635 1.00 89.75 97 GLU A CA 1
ATOM 783 C C . GLU A 1 97 ? 16.386 -3.552 -9.479 1.00 89.75 97 GLU A C 1
ATOM 785 O O . GLU A 1 97 ? 17.384 -3.087 -10.022 1.00 89.75 97 GLU A O 1
ATOM 790 N N . GLN A 1 98 ? 16.426 -4.645 -8.717 1.00 88.25 98 GLN A N 1
ATOM 791 C CA . GLN A 1 98 ? 17.653 -5.404 -8.492 1.00 88.25 98 GLN A CA 1
ATOM 792 C C . GLN A 1 98 ? 18.181 -5.990 -9.797 1.00 88.25 98 GLN A C 1
ATOM 794 O O . GLN A 1 98 ? 19.375 -5.916 -10.048 1.00 88.25 98 GLN A O 1
ATOM 799 N N . ILE A 1 99 ? 17.304 -6.500 -10.664 1.00 85.56 99 ILE A N 1
ATOM 800 C CA . ILE A 1 99 ? 17.689 -6.957 -12.002 1.00 85.56 99 ILE A CA 1
ATOM 801 C C . ILE A 1 99 ? 18.203 -5.787 -12.838 1.00 85.56 99 ILE A C 1
ATOM 803 O O . ILE A 1 99 ? 19.191 -5.949 -13.528 1.00 85.56 99 ILE A O 1
ATOM 807 N N . LYS A 1 100 ? 17.611 -4.593 -12.768 1.00 82.19 100 LYS A N 1
ATOM 808 C CA . LYS A 1 100 ? 18.141 -3.427 -13.490 1.00 82.19 100 LYS A CA 1
ATOM 809 C C . LYS A 1 100 ? 19.514 -2.987 -12.961 1.00 82.19 100 LYS A C 1
ATOM 811 O O . LYS A 1 100 ? 20.353 -2.556 -13.741 1.00 82.19 100 LYS A O 1
ATOM 816 N N . LYS A 1 101 ? 19.742 -3.094 -11.648 1.00 80.94 101 LYS A N 1
ATOM 817 C CA . LYS A 1 101 ? 21.014 -2.748 -10.988 1.00 80.94 101 LYS A CA 1
ATOM 818 C C . LYS A 1 101 ? 22.109 -3.790 -11.253 1.00 80.94 101 LYS A C 1
ATOM 820 O O . LYS A 1 101 ? 23.250 -3.416 -11.487 1.00 80.94 101 LYS A O 1
ATOM 825 N N . ASN A 1 102 ? 21.753 -5.074 -11.254 1.00 76.69 102 ASN A N 1
ATOM 826 C CA . ASN A 1 102 ? 22.685 -6.201 -11.394 1.00 76.69 102 ASN A CA 1
ATOM 827 C C . ASN A 1 102 ? 22.796 -6.713 -12.841 1.00 76.69 102 ASN A C 1
ATOM 829 O O . ASN A 1 102 ? 23.726 -7.433 -13.173 1.00 76.69 102 ASN A O 1
ATOM 833 N N . GLY A 1 103 ? 21.823 -6.382 -13.688 1.00 59.97 103 GLY A N 1
ATOM 834 C CA . GLY A 1 103 ? 21.648 -6.858 -15.061 1.00 59.97 103 GLY A CA 1
ATOM 835 C C . GLY A 1 103 ? 22.430 -6.077 -16.105 1.00 59.97 103 GLY A C 1
ATOM 836 O O . GLY A 1 103 ? 22.188 -6.267 -17.294 1.00 59.97 103 GLY A O 1
ATOM 837 N N . ASN A 1 104 ? 23.422 -5.289 -15.688 1.00 59.94 104 ASN A N 1
ATOM 838 C CA . ASN A 1 104 ? 24.615 -5.122 -16.511 1.00 59.94 104 ASN A CA 1
ATOM 839 C C . ASN A 1 104 ? 25.373 -6.461 -16.506 1.00 59.94 104 ASN A C 1
ATOM 841 O O . ASN A 1 104 ? 26.454 -6.573 -15.938 1.00 59.94 104 ASN A O 1
ATOM 845 N N . ILE A 1 105 ? 24.769 -7.498 -17.095 1.00 59.03 105 ILE A N 1
ATOM 846 C CA . ILE A 1 105 ? 25.550 -8.618 -17.604 1.00 59.03 105 ILE A CA 1
ATOM 847 C C . ILE A 1 105 ? 26.405 -7.970 -18.677 1.00 59.03 105 ILE A C 1
ATOM 849 O O . ILE A 1 105 ? 25.861 -7.347 -19.595 1.00 59.03 105 ILE A O 1
ATOM 853 N N . ASP A 1 106 ? 27.720 -8.045 -18.504 1.00 65.62 106 ASP A N 1
ATOM 854 C CA . ASP A 1 106 ? 28.659 -7.509 -19.474 1.00 65.62 106 ASP A CA 1
ATOM 855 C C . ASP A 1 106 ? 28.233 -8.057 -20.849 1.00 65.62 106 ASP A C 1
ATOM 857 O O . ASP A 1 106 ? 28.036 -9.274 -20.969 1.00 65.62 106 ASP A O 1
ATOM 861 N N . PRO A 1 107 ? 27.983 -7.225 -21.877 1.00 70.75 107 PRO A N 1
ATOM 862 C CA . PRO A 1 107 ? 27.573 -7.720 -23.193 1.00 70.75 107 PRO A CA 1
ATOM 863 C C . PRO A 1 107 ? 28.529 -8.804 -23.718 1.00 70.75 107 PRO A C 1
ATOM 865 O O . PRO A 1 107 ? 28.105 -9.722 -24.424 1.00 70.75 107 PRO A O 1
ATOM 868 N N . ASP A 1 108 ? 29.788 -8.752 -23.285 1.00 71.75 108 ASP A N 1
ATOM 869 C CA . ASP A 1 108 ? 30.826 -9.747 -23.534 1.00 71.75 108 ASP A CA 1
ATOM 870 C C . ASP A 1 108 ? 30.604 -11.087 -22.816 1.00 71.75 108 ASP A C 1
ATOM 872 O O . ASP A 1 108 ? 30.999 -12.139 -23.315 1.00 71.75 108 ASP A O 1
ATOM 876 N N . GLU A 1 109 ? 29.991 -11.093 -21.637 1.00 78.56 109 GLU A N 1
ATOM 877 C CA . GLU A 1 109 ? 29.646 -12.317 -20.914 1.00 78.56 109 GLU A CA 1
ATOM 878 C C . GLU A 1 109 ? 28.380 -12.958 -21.494 1.00 78.56 109 GLU A C 1
ATOM 880 O O . GLU A 1 109 ? 28.325 -14.178 -21.680 1.00 78.56 109 GLU A O 1
ATOM 885 N N . ALA A 1 110 ? 27.396 -12.138 -21.877 1.00 78.25 110 ALA A N 1
ATOM 886 C CA . ALA A 1 110 ? 26.192 -12.599 -22.562 1.00 78.25 110 ALA A CA 1
ATOM 887 C C . ALA A 1 110 ? 26.510 -13.206 -23.942 1.00 78.25 110 ALA A C 1
ATOM 889 O O . ALA A 1 110 ? 25.976 -14.266 -24.285 1.00 78.25 110 ALA A O 1
ATOM 890 N N . SER A 1 111 ? 27.410 -12.584 -24.714 1.00 79.25 111 SER A N 1
ATOM 891 C CA . SER A 1 111 ? 27.854 -13.107 -26.012 1.00 79.25 111 SER A CA 1
ATOM 892 C C . SER A 1 111 ? 28.610 -14.428 -25.859 1.00 79.25 111 SER A C 1
ATOM 894 O O . SER A 1 111 ? 28.260 -15.408 -26.514 1.00 79.25 111 SER A O 1
ATOM 896 N N . LYS A 1 112 ? 29.548 -14.524 -24.907 1.00 83.38 112 LYS A N 1
ATOM 897 C CA . LYS A 1 112 ? 30.269 -15.773 -24.603 1.00 83.38 112 LYS A CA 1
ATOM 898 C C . LYS A 1 112 ? 29.341 -16.888 -24.120 1.00 83.38 112 LYS A C 1
ATOM 900 O O . LYS A 1 112 ? 29.551 -18.053 -24.462 1.00 83.38 112 LYS A O 1
ATOM 905 N N . ALA A 1 113 ? 28.317 -16.571 -23.327 1.00 83.69 113 ALA A N 1
ATOM 906 C CA . ALA A 1 113 ? 27.317 -17.550 -22.903 1.00 83.69 113 ALA A CA 1
ATOM 907 C C . ALA A 1 113 ? 26.490 -18.065 -24.094 1.00 83.69 113 ALA A C 1
ATOM 909 O O . ALA A 1 113 ? 26.262 -19.273 -24.205 1.00 83.69 113 ALA A O 1
ATOM 910 N N . ALA A 1 114 ? 26.105 -17.177 -25.015 1.00 83.31 114 ALA A N 1
ATOM 911 C CA . ALA A 1 114 ? 25.415 -17.543 -26.248 1.00 83.31 114 ALA A CA 1
ATOM 912 C C . ALA A 1 114 ? 26.301 -18.394 -27.177 1.00 83.31 114 ALA A C 1
ATOM 914 O O . ALA A 1 114 ? 25.848 -19.425 -27.672 1.00 83.31 114 ALA A O 1
ATOM 915 N N . GLU A 1 115 ? 27.575 -18.034 -27.354 1.00 82.69 115 GLU A N 1
ATOM 916 C CA . GLU A 1 115 ? 28.548 -18.814 -28.131 1.00 82.69 115 GLU A CA 1
ATOM 917 C C . GLU A 1 115 ? 28.719 -20.230 -27.570 1.00 82.69 115 GLU A C 1
ATOM 919 O O . GLU A 1 115 ? 28.670 -21.210 -28.315 1.00 82.69 115 GLU A O 1
ATOM 924 N N . ARG A 1 116 ? 28.854 -20.363 -26.244 1.00 85.38 116 ARG A N 1
ATOM 925 C CA . ARG A 1 116 ? 28.929 -21.671 -25.571 1.00 85.38 116 ARG A CA 1
ATOM 926 C C . ARG A 1 116 ? 27.648 -22.478 -25.746 1.00 85.38 116 ARG A C 1
ATOM 928 O O . ARG A 1 116 ? 27.723 -23.682 -25.976 1.00 85.38 116 ARG A O 1
ATOM 935 N N . TYR A 1 117 ? 26.484 -21.836 -25.658 1.00 86.25 117 TYR A N 1
ATOM 936 C CA . TYR A 1 117 ? 25.200 -22.495 -25.881 1.00 86.25 117 TYR A CA 1
ATOM 937 C C . TYR A 1 117 ? 25.098 -23.052 -27.306 1.00 86.25 117 TYR A C 1
ATOM 939 O O . TYR A 1 117 ? 24.781 -24.227 -27.484 1.00 86.25 117 TYR A O 1
ATOM 947 N N . VAL A 1 118 ? 25.441 -22.246 -28.316 1.00 83.88 118 VAL A N 1
ATOM 948 C CA . VAL A 1 118 ? 25.453 -22.675 -29.723 1.00 83.88 118 VAL A CA 1
ATOM 949 C C . VAL A 1 118 ? 26.456 -23.811 -29.934 1.00 83.88 118 VAL A C 1
ATOM 951 O O . VAL A 1 118 ? 26.100 -24.826 -30.528 1.00 83.88 118 VAL A O 1
ATOM 954 N N . LYS A 1 119 ? 27.670 -23.698 -29.385 1.00 84.06 119 LYS A N 1
ATOM 955 C CA . LYS A 1 119 ? 28.714 -24.728 -29.494 1.00 84.06 119 LYS A CA 1
ATOM 956 C C . LYS A 1 119 ? 28.312 -26.055 -28.840 1.00 84.06 119 LYS A C 1
ATOM 958 O O . LYS A 1 119 ? 28.607 -27.116 -29.378 1.00 84.06 119 LYS A O 1
ATOM 963 N N . ASN A 1 120 ? 27.611 -26.016 -27.707 1.00 84.00 120 ASN A N 1
ATOM 964 C CA . ASN A 1 120 ? 27.144 -27.226 -27.025 1.00 84.00 120 ASN A CA 1
ATOM 965 C C . ASN A 1 120 ? 25.984 -27.908 -27.762 1.00 84.00 120 ASN A C 1
ATOM 967 O O . ASN A 1 120 ? 25.905 -29.132 -27.759 1.00 84.00 120 ASN A O 1
ATOM 971 N N . GLN A 1 121 ? 25.094 -27.132 -28.387 1.00 82.62 121 GLN A N 1
ATOM 972 C CA . GLN A 1 121 ? 23.906 -27.667 -29.058 1.00 82.62 121 GLN A CA 1
ATOM 973 C C . GLN A 1 121 ? 24.176 -28.112 -30.501 1.00 82.62 121 GLN A C 1
ATOM 975 O O . GLN A 1 121 ? 23.558 -29.064 -30.970 1.00 82.62 121 GLN A O 1
ATOM 980 N N . LEU A 1 122 ? 25.069 -27.423 -31.217 1.00 79.69 122 LEU A N 1
ATOM 981 C CA . LEU A 1 122 ? 25.358 -27.678 -32.633 1.00 79.69 122 LEU A CA 1
ATOM 982 C C . LEU A 1 122 ? 26.783 -28.236 -32.873 1.00 79.69 122 LEU A C 1
ATOM 984 O O . LEU A 1 122 ? 27.114 -28.595 -34.002 1.00 79.69 122 LEU A O 1
ATOM 988 N N . GLY A 1 123 ? 27.611 -28.369 -31.831 1.00 73.62 123 GLY A N 1
ATOM 989 C CA . GLY A 1 123 ? 28.984 -28.883 -31.910 1.00 73.62 123 GLY A CA 1
ATOM 990 C C . GLY A 1 123 ? 30.037 -27.803 -32.194 1.00 73.62 123 GLY A C 1
ATOM 991 O O . GLY A 1 123 ? 29.736 -26.630 -32.355 1.00 73.62 123 GLY A O 1
ATOM 992 N N . GLU A 1 124 ? 31.319 -28.176 -32.246 1.00 67.62 124 GLU A N 1
ATOM 993 C CA . GLU A 1 124 ? 32.438 -27.226 -32.422 1.00 67.62 124 GLU A CA 1
ATOM 994 C C . GLU A 1 124 ? 32.593 -26.687 -33.859 1.00 67.62 124 GLU A C 1
ATOM 996 O O . GLU A 1 124 ? 33.280 -25.694 -34.075 1.00 67.62 124 GLU A O 1
ATOM 1001 N N . LYS A 1 125 ? 31.917 -27.301 -34.839 1.00 63.41 125 LYS A N 1
ATOM 1002 C CA . LYS A 1 125 ? 32.009 -26.969 -36.271 1.00 63.41 125 LYS A CA 1
ATOM 1003 C C . LYS A 1 125 ? 30.708 -26.366 -36.801 1.00 63.41 125 LYS A C 1
ATOM 1005 O O . LYS A 1 125 ? 30.103 -26.894 -37.730 1.00 63.41 125 LYS A O 1
ATOM 1010 N N . VAL A 1 126 ? 30.254 -25.281 -36.183 1.00 59.38 126 VAL A N 1
ATOM 1011 C CA . VAL A 1 126 ? 29.093 -24.524 -36.671 1.00 59.38 126 VAL A CA 1
ATOM 1012 C C . VAL A 1 126 ? 29.600 -23.401 -37.549 1.00 59.38 126 VAL A C 1
ATOM 1014 O O . VAL A 1 126 ? 29.799 -22.275 -37.099 1.00 59.38 126 VAL A O 1
ATOM 1017 N N . GLU A 1 127 ? 29.832 -23.709 -38.817 1.00 64.44 127 GLU A N 1
ATOM 1018 C CA . GLU A 1 127 ? 29.850 -22.652 -39.816 1.00 64.44 127 GLU A CA 1
ATOM 1019 C C . GLU A 1 127 ? 28.405 -22.161 -39.996 1.00 64.44 127 GLU A C 1
ATOM 1021 O O . GLU A 1 127 ? 27.480 -22.981 -40.047 1.00 64.44 127 GLU A O 1
ATOM 1026 N N . PRO A 1 128 ? 28.157 -20.841 -40.044 1.00 66.50 128 PRO A N 1
ATOM 1027 C CA . PRO A 1 128 ? 26.824 -20.332 -40.321 1.00 66.50 128 PRO A CA 1
ATOM 1028 C C . PRO A 1 128 ? 26.344 -20.914 -41.653 1.00 66.50 128 PRO A C 1
ATOM 1030 O O . PRO A 1 128 ? 26.984 -20.734 -42.686 1.00 66.50 128 PRO A O 1
ATOM 1033 N N . ALA A 1 129 ? 25.198 -21.601 -41.628 1.00 63.69 129 ALA A N 1
ATOM 1034 C CA . ALA A 1 129 ? 24.628 -22.289 -42.792 1.00 63.69 129 ALA A CA 1
ATOM 1035 C C . ALA A 1 129 ? 24.367 -21.361 -43.996 1.00 63.69 129 ALA A C 1
ATOM 1037 O O . ALA A 1 129 ? 24.141 -21.828 -45.110 1.00 63.69 129 ALA A O 1
ATOM 1038 N N . 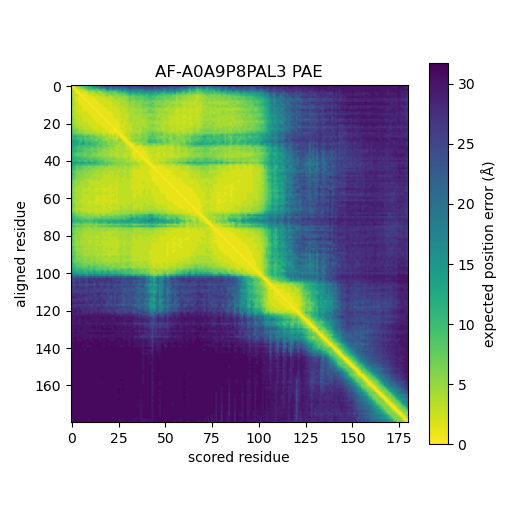VAL A 1 130 ? 24.406 -20.044 -43.780 1.00 59.09 130 VAL A N 1
ATOM 1039 C CA . VAL A 1 130 ? 24.358 -19.035 -44.831 1.00 59.09 130 VAL A CA 1
ATOM 10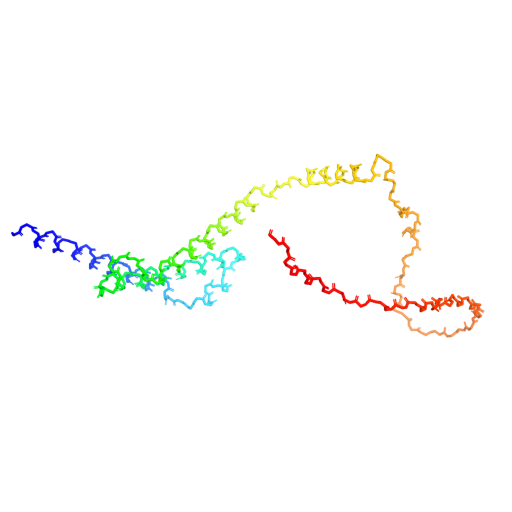40 C C . VAL A 1 130 ? 25.725 -18.363 -44.904 1.00 59.09 130 VAL A C 1
ATOM 1042 O O . VAL A 1 130 ? 26.074 -17.527 -44.072 1.00 59.09 130 VAL A O 1
ATOM 1045 N N . SER A 1 131 ? 26.516 -18.745 -45.905 1.00 66.19 131 SER A N 1
ATOM 1046 C CA . SER A 1 131 ? 27.796 -18.103 -46.209 1.00 66.19 131 SER A CA 1
ATOM 1047 C C . SER A 1 131 ? 27.597 -16.596 -46.412 1.00 66.19 131 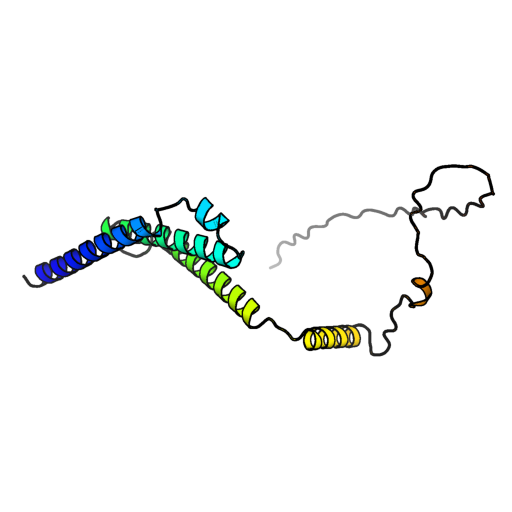SER A C 1
ATOM 1049 O O . SER A 1 131 ? 26.663 -16.204 -47.115 1.00 66.19 131 SER A O 1
ATOM 1051 N N . LYS A 1 132 ? 28.511 -15.760 -45.901 1.00 62.53 132 LYS A N 1
ATOM 1052 C CA . LYS A 1 132 ? 28.563 -14.299 -46.156 1.00 62.53 132 LYS A CA 1
ATOM 1053 C C . LYS A 1 132 ? 28.408 -13.932 -47.643 1.00 62.53 132 LYS A C 1
ATOM 1055 O O . LYS A 1 132 ? 27.776 -12.935 -47.976 1.00 62.53 132 LYS A O 1
ATOM 1060 N N . VAL A 1 133 ? 28.871 -14.820 -48.522 1.00 62.62 133 VAL A N 1
ATOM 1061 C CA . VAL A 1 133 ? 28.763 -14.740 -49.987 1.00 62.62 133 VAL A CA 1
ATOM 1062 C C . VAL A 1 133 ? 27.314 -14.599 -50.491 1.00 62.62 133 VAL A C 1
ATOM 1064 O O . VAL A 1 133 ? 27.088 -14.015 -51.540 1.00 62.62 133 VAL A O 1
ATOM 1067 N N . HIS A 1 134 ? 26.307 -15.088 -49.755 1.00 58.44 134 HIS A N 1
ATOM 1068 C CA . HIS A 1 134 ? 24.895 -14.981 -50.161 1.00 58.44 134 HIS A CA 1
ATOM 1069 C C . HIS A 1 134 ? 24.260 -13.610 -49.863 1.00 58.44 134 HIS A C 1
ATOM 1071 O O . HIS A 1 134 ? 23.182 -13.318 -50.383 1.00 58.44 134 HIS A O 1
ATOM 1077 N N . PHE A 1 135 ? 24.906 -12.780 -49.037 1.00 62.66 135 PHE A N 1
ATOM 1078 C CA . PHE A 1 135 ? 24.428 -11.441 -48.669 1.00 62.66 135 PHE A CA 1
ATOM 1079 C C . PHE A 1 135 ? 25.230 -10.314 -49.331 1.00 62.66 135 PHE A C 1
ATOM 1081 O O . PHE A 1 135 ? 24.706 -9.216 -49.514 1.00 62.66 135 PHE A O 1
ATOM 1088 N N . GLU A 1 136 ? 26.464 -10.581 -49.752 1.00 61.34 136 GLU A N 1
ATOM 1089 C CA . GLU A 1 136 ? 27.269 -9.652 -50.544 1.00 61.34 136 GLU A CA 1
ATOM 1090 C C . GLU A 1 136 ? 26.793 -9.669 -52.008 1.00 61.34 136 GLU A C 1
ATOM 1092 O O . GLU A 1 136 ? 27.266 -10.447 -52.828 1.00 61.34 136 GLU A O 1
ATOM 1097 N N . GLY A 1 137 ? 25.804 -8.831 -52.344 1.00 62.34 137 GLY A N 1
ATOM 1098 C CA . GLY A 1 137 ? 25.442 -8.574 -53.748 1.00 62.34 137 GLY A CA 1
ATOM 1099 C C . GLY A 1 137 ? 23.954 -8.495 -54.080 1.00 62.34 137 GLY A C 1
ATOM 1100 O O . GLY A 1 137 ? 23.611 -8.219 -55.227 1.00 62.34 137 GLY A O 1
ATOM 1101 N N . ARG A 1 138 ? 23.044 -8.680 -53.117 1.00 63.41 138 ARG A N 1
ATOM 1102 C CA . ARG A 1 138 ? 21.603 -8.448 -53.334 1.00 63.41 138 ARG A CA 1
ATOM 1103 C C . ARG A 1 138 ? 21.093 -7.280 -52.504 1.00 63.41 138 ARG A C 1
ATOM 1105 O O . ARG A 1 138 ? 20.204 -7.419 -51.674 1.00 63.41 138 ARG A O 1
ATOM 1112 N N . HIS A 1 139 ? 21.637 -6.100 -52.784 1.00 57.38 139 HIS A N 1
ATOM 1113 C CA . HIS A 1 139 ? 20.896 -4.868 -52.555 1.00 57.38 139 HIS A CA 1
ATOM 1114 C C . HIS A 1 139 ? 19.793 -4.798 -53.613 1.00 57.38 139 HIS A C 1
ATOM 1116 O O . HIS A 1 139 ? 20.057 -4.456 -54.764 1.00 57.38 139 HIS A O 1
ATOM 1122 N N . THR A 1 140 ? 18.552 -5.108 -53.246 1.00 66.06 140 THR A N 1
ATOM 1123 C CA . THR A 1 140 ? 17.406 -4.587 -53.996 1.00 66.06 140 THR A CA 1
ATOM 1124 C C . THR A 1 140 ? 17.370 -3.088 -53.724 1.00 66.06 140 THR A C 1
ATOM 1126 O O . THR A 1 140 ? 16.757 -2.643 -52.753 1.00 66.06 140 THR A O 1
ATOM 1129 N N . LYS A 1 141 ? 18.106 -2.307 -54.524 1.00 57.38 141 LYS A N 1
ATOM 1130 C CA . LYS A 1 141 ? 17.855 -0.871 -54.624 1.00 57.38 141 LYS A CA 1
ATOM 1131 C C . LYS A 1 141 ? 16.388 -0.735 -55.019 1.00 57.38 141 LYS A C 1
ATOM 1133 O O . LYS A 1 141 ? 16.006 -1.132 -56.115 1.00 57.38 141 LYS A O 1
ATOM 1138 N N . PHE A 1 142 ? 15.563 -0.258 -54.094 1.00 48.66 142 PHE A N 1
ATOM 1139 C CA . PHE A 1 142 ? 14.290 0.343 -54.455 1.00 48.66 142 PHE A CA 1
ATOM 1140 C C . PHE A 1 142 ? 14.645 1.644 -55.175 1.00 48.66 142 PHE A C 1
ATOM 1142 O O . PHE A 1 142 ? 14.834 2.673 -54.533 1.00 48.66 142 PHE A O 1
ATOM 1149 N N . ASP A 1 143 ? 14.841 1.559 -56.490 1.00 44.72 143 ASP A N 1
ATOM 1150 C CA . ASP A 1 143 ? 14.846 2.737 -57.347 1.00 44.72 143 ASP A CA 1
ATOM 1151 C C . ASP A 1 143 ? 13.396 3.210 -57.463 1.00 44.72 143 ASP A C 1
ATOM 1153 O O . ASP A 1 143 ? 12.548 2.575 -58.090 1.00 44.72 143 ASP A O 1
ATOM 1157 N N . THR A 1 144 ? 13.097 4.310 -56.780 1.00 53.19 144 THR A N 1
ATOM 1158 C CA . THR A 1 144 ? 11.955 5.166 -57.085 1.00 53.19 144 THR A CA 1
ATOM 1159 C C . THR A 1 144 ? 12.281 5.946 -58.352 1.00 53.19 144 THR A C 1
ATOM 1161 O O . THR A 1 144 ? 12.791 7.064 -58.277 1.00 53.19 144 THR A O 1
ATOM 1164 N N . SER A 1 145 ? 12.014 5.359 -59.512 1.00 42.69 145 SER A N 1
ATOM 1165 C CA . SER A 1 145 ? 11.923 6.106 -60.764 1.00 42.69 145 SER A CA 1
ATOM 1166 C C . SER A 1 145 ? 11.041 5.375 -61.771 1.00 42.69 145 SER A C 1
ATOM 1168 O O . SER A 1 145 ? 11.098 4.160 -61.944 1.00 42.69 145 SER A O 1
ATOM 1170 N N . GLU A 1 146 ? 10.146 6.166 -62.346 1.00 42.56 146 GLU A N 1
ATOM 1171 C CA . GLU A 1 146 ? 9.031 5.795 -63.203 1.00 42.56 146 GLU A CA 1
ATOM 1172 C C . GLU A 1 146 ? 9.489 5.310 -64.595 1.00 42.56 146 GLU A C 1
ATOM 1174 O O . GLU A 1 146 ? 10.466 5.808 -65.147 1.00 42.56 146 GLU A O 1
ATOM 1179 N N . GLU A 1 147 ? 8.734 4.335 -65.117 1.00 40.28 147 GLU A N 1
ATOM 1180 C CA . GLU A 1 147 ? 8.470 3.965 -66.524 1.00 40.28 147 GLU A CA 1
ATOM 1181 C C . GLU A 1 147 ? 9.612 3.907 -67.567 1.00 40.28 147 GLU A C 1
ATOM 1183 O O . GLU A 1 147 ? 10.151 4.923 -68.004 1.00 40.28 147 GLU A O 1
ATOM 1188 N N . ASN A 1 148 ? 9.827 2.721 -68.161 1.00 34.16 148 ASN A N 1
ATOM 1189 C CA . ASN A 1 148 ? 9.285 2.381 -69.495 1.00 34.16 148 ASN A CA 1
ATOM 1190 C C . ASN A 1 148 ? 9.685 0.966 -69.972 1.00 34.16 148 ASN A C 1
ATOM 1192 O O . ASN A 1 148 ? 10.753 0.445 -69.654 1.00 34.16 148 ASN A O 1
ATOM 1196 N N . ASP A 1 149 ? 8.783 0.374 -70.755 1.00 41.03 149 ASP A N 1
ATOM 1197 C CA . ASP A 1 149 ? 8.744 -1.000 -71.265 1.00 41.03 149 ASP A CA 1
ATOM 1198 C C . ASP A 1 149 ? 9.954 -1.464 -72.100 1.00 41.03 149 ASP A C 1
ATOM 1200 O O . ASP A 1 149 ? 10.489 -0.707 -72.915 1.00 41.03 149 ASP A O 1
ATOM 1204 N N . LYS A 1 150 ? 10.272 -2.771 -72.012 1.00 38.09 150 LYS A N 1
ATOM 1205 C CA . LYS A 1 150 ? 10.265 -3.717 -73.156 1.00 38.09 150 LYS A CA 1
ATOM 1206 C C . LYS A 1 150 ? 10.620 -5.157 -72.753 1.00 38.09 150 LYS A C 1
ATOM 1208 O O . LYS A 1 150 ? 11.537 -5.411 -71.978 1.00 38.09 150 LYS A O 1
ATOM 1213 N N . ASP A 1 151 ? 9.858 -6.081 -73.333 1.00 40.75 151 ASP A N 1
ATOM 1214 C CA . ASP A 1 151 ? 9.868 -7.535 -73.168 1.00 40.75 151 ASP A CA 1
ATOM 1215 C C . ASP A 1 151 ? 11.244 -8.224 -73.228 1.00 40.75 151 ASP A C 1
ATOM 1217 O O . ASP A 1 151 ? 12.035 -8.001 -74.142 1.00 40.75 151 ASP A O 1
ATOM 1221 N N . SER A 1 152 ? 11.458 -9.192 -72.326 1.00 40.03 152 SER A N 1
ATOM 1222 C CA . SER A 1 152 ? 12.216 -10.416 -72.634 1.00 40.03 152 SER A CA 1
ATOM 1223 C C . SER A 1 152 ? 11.779 -11.596 -71.742 1.00 40.03 152 SER A C 1
ATOM 1225 O O . SER A 1 152 ? 12.091 -11.700 -70.561 1.00 40.03 152 SER A O 1
ATOM 1227 N N . GLU A 1 153 ? 10.957 -12.452 -72.348 1.00 37.59 153 GLU A N 1
ATOM 1228 C CA . GLU A 1 153 ? 10.875 -13.916 -72.229 1.00 37.59 153 GLU A CA 1
ATOM 1229 C C . GLU A 1 153 ? 11.130 -14.608 -70.866 1.00 37.59 153 GLU A C 1
ATOM 1231 O O . GLU A 1 153 ? 12.249 -14.804 -70.394 1.00 37.59 153 GLU A O 1
ATOM 1236 N N . ARG A 1 154 ? 10.045 -15.161 -70.301 1.00 44.84 154 ARG A N 1
ATOM 1237 C CA . ARG A 1 154 ? 10.079 -16.246 -69.301 1.00 44.84 154 ARG A CA 1
ATOM 1238 C C . ARG A 1 154 ? 10.636 -17.540 -69.913 1.00 44.84 154 ARG A C 1
ATOM 1240 O O . ARG A 1 154 ? 10.241 -17.900 -71.019 1.00 44.84 154 ARG A O 1
ATOM 1247 N N . PRO A 1 155 ? 11.233 -18.403 -69.071 1.00 37.19 155 PRO A N 1
ATOM 1248 C CA . PRO A 1 155 ? 10.699 -19.758 -68.998 1.00 37.19 155 PRO A CA 1
ATOM 1249 C C . PRO A 1 155 ? 10.228 -20.092 -67.582 1.00 37.19 155 PRO A C 1
ATOM 1251 O O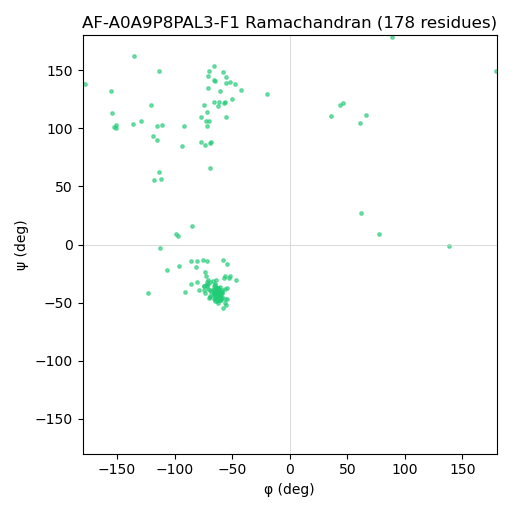 . PRO A 1 155 ? 10.965 -20.095 -66.597 1.00 37.19 155 PRO A O 1
ATOM 1254 N N . ALA A 1 156 ? 8.939 -20.405 -67.505 1.00 38.84 156 ALA A N 1
ATOM 1255 C CA . ALA A 1 156 ? 8.276 -20.915 -66.326 1.00 38.84 156 ALA A CA 1
ATOM 1256 C C . ALA A 1 156 ? 8.811 -22.308 -65.954 1.00 38.84 156 ALA A C 1
ATOM 1258 O O . ALA A 1 156 ? 8.644 -23.264 -66.709 1.00 38.84 156 ALA A O 1
ATOM 1259 N N . LYS A 1 157 ? 9.333 -22.466 -64.734 1.00 39.22 157 LYS A N 1
ATOM 1260 C CA . LYS A 1 157 ? 9.320 -23.758 -64.033 1.00 39.22 157 LYS A CA 1
ATOM 1261 C C . LYS A 1 157 ? 8.462 -23.635 -62.781 1.00 39.22 157 LYS A C 1
ATOM 1263 O O . LYS A 1 157 ? 8.914 -23.267 -61.704 1.00 39.22 157 LYS A O 1
ATOM 1268 N N . ARG A 1 158 ? 7.174 -23.929 -62.971 1.00 37.34 158 ARG A N 1
ATOM 1269 C CA . ARG A 1 158 ? 6.188 -24.144 -61.908 1.00 37.34 158 ARG A CA 1
ATOM 1270 C C . ARG A 1 158 ? 6.535 -25.466 -61.217 1.00 37.34 158 ARG A C 1
ATOM 1272 O O . ARG A 1 158 ? 6.274 -26.525 -61.782 1.00 37.34 158 ARG A O 1
ATOM 1279 N N . HIS A 1 159 ? 7.086 -25.422 -60.006 1.00 41.25 159 HIS A N 1
ATOM 1280 C CA . HIS A 1 159 ? 7.022 -26.581 -59.118 1.00 41.25 159 HIS A CA 1
ATOM 1281 C C . HIS A 1 159 ? 5.578 -26.709 -58.616 1.00 41.25 159 HIS A C 1
ATOM 1283 O O . HIS A 1 159 ? 5.052 -25.820 -57.950 1.00 41.25 159 HIS A O 1
ATOM 1289 N N . LYS A 1 160 ? 4.909 -27.793 -59.021 1.00 40.47 160 LYS A N 1
ATOM 1290 C CA . LYS A 1 160 ? 3.579 -28.171 -58.532 1.00 40.47 160 LYS A CA 1
ATOM 1291 C C . LYS A 1 160 ? 3.662 -28.529 -57.039 1.00 40.47 160 LYS A C 1
ATOM 1293 O O . LYS A 1 160 ? 4.616 -29.207 -56.659 1.00 40.47 160 LYS A O 1
ATOM 1298 N N . PRO A 1 161 ? 2.667 -28.159 -56.215 1.00 37.19 161 PRO A N 1
ATOM 1299 C CA . PRO A 1 161 ? 2.511 -28.734 -54.888 1.00 37.19 161 PRO A CA 1
ATOM 1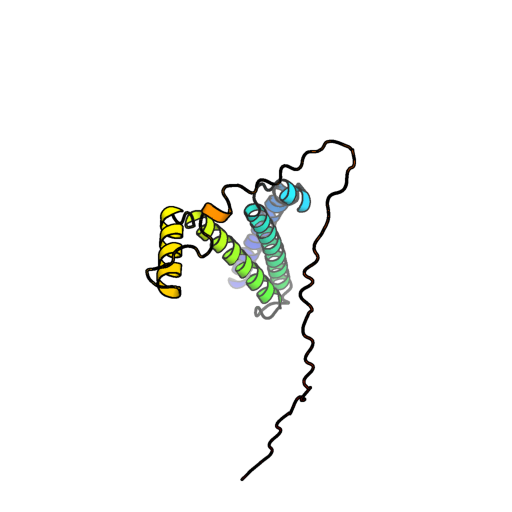300 C C . PRO A 1 161 ? 1.953 -30.154 -55.042 1.00 37.19 161 PRO A C 1
ATOM 1302 O O . PRO A 1 161 ? 0.879 -30.346 -55.619 1.00 37.19 161 PRO A O 1
ATOM 1305 N N . ASP A 1 162 ? 2.693 -31.152 -54.564 1.00 38.06 162 ASP A N 1
ATOM 1306 C CA 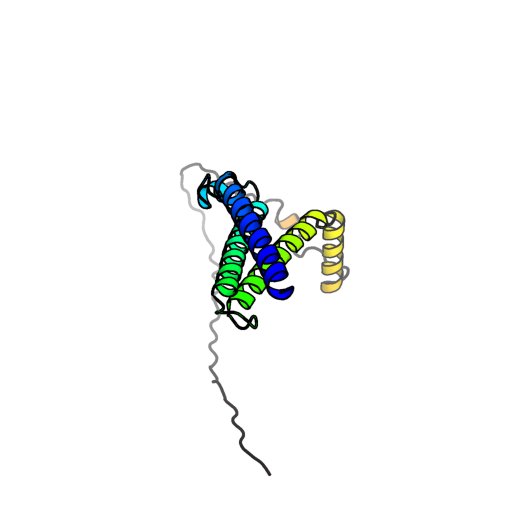. ASP A 1 162 ? 2.208 -32.528 -54.539 1.00 38.06 162 ASP A CA 1
ATOM 1307 C C . ASP A 1 162 ? 1.227 -32.679 -53.371 1.00 38.06 162 ASP A C 1
ATOM 1309 O O . ASP A 1 162 ? 1.577 -32.589 -52.193 1.00 38.06 162 ASP A O 1
ATOM 1313 N N . SER A 1 163 ? -0.046 -32.837 -53.721 1.00 36.19 163 SER A N 1
ATOM 1314 C CA . SER A 1 163 ? -1.134 -33.087 -52.788 1.00 36.19 163 SER A CA 1
ATOM 1315 C C . SER A 1 163 ? -1.315 -34.596 -52.653 1.00 36.19 163 SER A C 1
ATOM 1317 O O . SER A 1 163 ? -1.937 -35.245 -53.491 1.00 36.19 163 SER A O 1
ATOM 1319 N N . LYS A 1 164 ? -0.810 -35.174 -51.558 1.00 40.25 164 LYS A N 1
ATOM 1320 C CA . LYS A 1 164 ? -1.231 -36.508 -51.111 1.00 40.25 164 LYS A CA 1
ATOM 1321 C C . LYS A 1 164 ? -1.945 -36.437 -49.770 1.00 40.25 164 LYS A C 1
ATOM 1323 O O . LYS A 1 164 ? -1.373 -36.333 -48.694 1.00 40.25 164 LYS A O 1
ATOM 1328 N N . LYS A 1 165 ? -3.261 -36.524 -49.914 1.00 35.47 165 LYS A N 1
ATOM 1329 C CA . LYS A 1 165 ? -4.292 -36.844 -48.935 1.00 35.47 165 LYS A CA 1
ATOM 1330 C C . LYS A 1 165 ? -4.006 -38.209 -48.290 1.00 35.47 165 LYS A C 1
ATOM 1332 O O . LYS A 1 165 ? -4.050 -39.223 -48.981 1.00 35.47 165 LYS A O 1
ATOM 1337 N N . SER A 1 166 ? -3.851 -38.267 -46.967 1.00 36.22 166 SER A N 1
ATOM 1338 C CA . SER A 1 166 ? -4.186 -39.480 -46.205 1.00 36.22 166 SER A CA 1
ATOM 1339 C C . SER A 1 166 ? -4.629 -39.189 -44.766 1.00 36.22 166 SER A C 1
ATOM 1341 O O . SER A 1 166 ? -3.823 -38.984 -43.870 1.00 36.22 166 SER A O 1
ATOM 1343 N N . ARG A 1 167 ? -5.953 -39.269 -44.597 1.00 36.53 167 ARG A N 1
ATOM 1344 C CA . ARG A 1 167 ? -6.685 -39.962 -43.521 1.00 36.53 167 ARG A CA 1
ATOM 1345 C C . ARG A 1 167 ? -6.476 -39.539 -42.057 1.00 36.53 167 ARG A C 1
ATOM 1347 O O . ARG A 1 167 ? -5.592 -40.004 -41.352 1.00 36.53 167 ARG A O 1
ATOM 1354 N N . SER A 1 168 ? -7.501 -38.828 -41.593 1.00 34.94 168 SER A N 1
ATOM 1355 C CA . SER A 1 168 ? -8.196 -38.987 -40.308 1.00 34.94 168 SER A CA 1
ATOM 1356 C C . SER A 1 168 ? -8.032 -40.345 -39.600 1.00 34.94 168 SER A C 1
ATOM 1358 O O . SER A 1 168 ? -8.404 -41.366 -40.182 1.00 34.94 168 SER A O 1
ATOM 1360 N N . LYS A 1 169 ? -7.658 -40.320 -38.311 1.00 41.66 169 LYS A N 1
ATOM 1361 C CA . LYS A 1 169 ? -8.255 -41.122 -37.215 1.00 41.66 169 LYS A CA 1
ATOM 1362 C C . LYS A 1 169 ? -8.107 -40.333 -35.900 1.00 41.66 169 LYS A C 1
ATOM 1364 O O . LYS A 1 169 ? -6.996 -40.076 -35.465 1.00 41.66 169 LYS A O 1
ATOM 1369 N N . THR A 1 170 ? -9.153 -39.652 -35.438 1.00 37.09 170 THR A N 1
ATOM 1370 C CA . THR A 1 170 ? -10.112 -40.091 -34.401 1.00 37.09 170 THR A CA 1
ATOM 1371 C C . THR A 1 170 ? -9.499 -40.237 -33.003 1.00 37.09 170 THR A C 1
ATOM 1373 O O . THR A 1 170 ? -8.739 -41.162 -32.730 1.00 37.09 170 THR A O 1
ATOM 1376 N N . LYS A 1 171 ? -9.927 -39.328 -32.113 1.00 39.84 171 LYS A N 1
ATOM 1377 C CA . LYS A 1 171 ? -9.892 -39.440 -30.649 1.00 39.84 171 LYS A CA 1
ATOM 1378 C C . LYS A 1 171 ? -10.317 -40.844 -30.206 1.00 39.84 171 LYS A C 1
ATOM 1380 O O . LYS A 1 171 ? -11.369 -41.320 -30.628 1.00 39.84 171 LYS A O 1
ATOM 1385 N N . LYS A 1 172 ? -9.568 -41.459 -29.292 1.00 39.53 172 LYS A N 1
ATOM 1386 C CA . LYS A 1 172 ? -10.078 -42.565 -28.479 1.00 39.53 172 LYS A CA 1
ATOM 1387 C C . LYS A 1 172 ? -9.783 -42.274 -27.014 1.00 39.53 172 LYS A C 1
ATOM 1389 O O . LYS A 1 172 ? -8.637 -42.324 -26.578 1.00 39.53 172 LYS A O 1
ATOM 1394 N N . SER A 1 173 ? -10.846 -41.923 -26.302 1.00 37.12 173 SER A N 1
ATOM 1395 C CA . SER A 1 173 ? -10.974 -42.077 -24.862 1.00 37.12 173 SER A CA 1
ATOM 1396 C C . SER A 1 173 ? -10.650 -43.523 -24.474 1.00 37.12 173 SER A C 1
ATOM 1398 O O . SER A 1 173 ? -11.042 -44.467 -25.165 1.00 37.12 173 SER A O 1
ATOM 1400 N N . LYS A 1 174 ? -9.932 -43.697 -23.367 1.00 39.84 174 LYS A N 1
ATOM 1401 C CA . LYS A 1 174 ? -9.933 -44.943 -22.604 1.00 39.84 174 LYS A CA 1
ATOM 1402 C C . LYS A 1 174 ? -10.459 -44.611 -21.218 1.00 39.84 174 LYS A C 1
ATOM 1404 O O . LYS A 1 174 ? -9.701 -44.205 -20.347 1.00 39.84 174 LYS A O 1
ATOM 1409 N N . ASP A 1 175 ? -11.766 -44.782 -21.073 1.00 39.72 175 ASP A N 1
ATOM 1410 C CA . ASP A 1 175 ? -12.298 -45.405 -19.871 1.00 39.72 175 ASP A CA 1
ATOM 1411 C C . ASP A 1 175 ? -11.706 -46.814 -19.791 1.00 39.72 175 ASP A C 1
ATOM 1413 O O . ASP A 1 175 ? -11.725 -47.563 -20.773 1.00 39.72 175 ASP A O 1
ATOM 1417 N N . HIS A 1 176 ? -11.190 -47.175 -18.625 1.00 39.75 176 HIS A N 1
ATOM 1418 C CA . HIS A 1 176 ? -11.231 -48.561 -18.193 1.00 39.75 176 HIS A CA 1
ATOM 1419 C C . HIS A 1 176 ? -11.633 -48.586 -16.725 1.00 39.75 176 HIS A C 1
ATOM 1421 O O . HIS A 1 176 ? -10.856 -48.288 -15.822 1.00 39.75 176 HIS A O 1
ATOM 1427 N N . SER A 1 177 ? -12.895 -48.939 -16.533 1.00 39.44 177 SER A N 1
ATOM 1428 C CA . SER A 1 177 ? -13.462 -49.483 -15.315 1.00 39.44 177 SER A CA 1
ATOM 1429 C C . SER A 1 177 ? -12.718 -50.743 -14.849 1.00 39.44 177 SER A C 1
ATOM 1431 O O . SER A 1 177 ? -12.345 -51.576 -15.678 1.00 39.44 177 SER A O 1
ATOM 1433 N N . LEU A 1 178 ? -12.610 -50.866 -13.522 1.00 39.22 178 LEU A N 1
ATOM 1434 C CA . LEU A 1 178 ? -12.680 -52.073 -12.682 1.00 39.22 178 LEU A CA 1
ATOM 1435 C C . LEU A 1 178 ? -11.896 -53.337 -13.081 1.00 39.22 178 LEU A C 1
ATOM 1437 O O . LEU A 1 178 ? -12.242 -54.017 -14.042 1.00 39.22 178 LEU A O 1
ATOM 1441 N N . ALA A 1 179 ? -11.016 -53.779 -12.174 1.00 45.41 179 ALA A N 1
ATOM 1442 C CA . ALA A 1 179 ? -10.930 -55.192 -11.808 1.00 45.41 179 ALA A CA 1
ATOM 1443 C C . ALA A 1 179 ? -10.356 -55.387 -10.389 1.00 45.41 179 ALA A C 1
ATOM 1445 O O . ALA A 1 179 ? -9.171 -55.156 -10.180 1.00 45.41 179 ALA A O 1
ATOM 1446 N N . LYS A 1 180 ? -11.241 -55.895 -9.518 1.00 40.00 180 LYS A N 1
ATOM 1447 C CA . LYS A 1 180 ? -11.033 -56.731 -8.319 1.00 40.00 180 LYS A CA 1
ATOM 1448 C C . LYS A 1 180 ? -10.295 -56.151 -7.115 1.00 40.00 180 LYS A C 1
ATOM 1450 O O . LYS A 1 180 ? -9.062 -55.991 -7.173 1.00 40.00 180 LYS A O 1
#

Secondary structure (DSSP, 8-state):
-HHHHHHHHHHHHHHHHHHHHHHHIIIIISSS-HHHHHHH--SHHHHHHHHHHHHHHHHHHHHHHHHHTTTTTTS-STHHHHHHHHHHHHHHHHHHHHHHHH----HHHHHHHHHHHHHHHH-S----SS-GGGTTT-------------------------------------------

pLDDT: mean 75.34, std 21.38, range [34.16, 97.69]

Sequence (180 aa):
MDETESVKKLLASLSRGIDDLEKNVKSEVFIRSLLEHVQEAKSPLEKVDLYNNYAYVIASLYFVLLKTSGENKKNEHPIMQELNRVKLYIDRAKKAEQIKKNGNIDPDEASKAAERYVKNQLGEKVEPAVSKVHFEGRHTKFDTSEENDKDSERPAKRHKPDSKKSRSKTKKSKDHSLAK

Radius of gyration: 34.5 Å; Cα contacts (8 Å, |Δi|>4): 40; chains: 1; bounding box: 48×75×110 Å